Protein AF-0000000083597756 (afdb_homodimer)

InterPro domains:
  IPR008772 Bacterial phosphonate metabolism, PhnH [PF05845] (4-183)
  IPR008772 Bacterial phosphonate metabolism, PhnH [PIRSF020680] (3-185)
  IPR008772 Bacterial phosphonate metabolism, PhnH [TIGR03292] (4-182)
  IPR038058 PhnH-like superfamily [G3DSA:3.40.50.11310] (2-185)
  IPR038058 PhnH-like superfamily [SSF159709] (4-184)

Solvent-accessible surface area (backbone atoms only — not comparable to full-atom values): 19380 Å² total; per-residue (Å²): 128,66,64,62,57,42,25,53,50,50,52,49,50,52,48,20,56,53,28,49,69,42,77,42,80,50,64,72,35,96,57,83,57,73,89,44,52,39,37,56,49,34,50,44,58,42,66,43,26,70,86,43,33,27,24,52,52,90,40,68,73,48,45,57,55,48,28,74,73,28,51,28,38,81,40,55,56,53,70,12,43,31,38,37,34,44,64,83,52,51,75,76,61,55,59,59,57,70,51,40,28,24,37,41,92,91,43,38,79,62,24,20,36,33,43,37,38,30,73,33,67,81,42,66,50,42,33,37,37,35,35,74,60,41,83,67,67,45,77,48,30,28,47,67,58,68,68,56,53,53,44,50,50,66,50,30,66,52,76,74,23,13,43,30,36,37,36,35,24,74,87,30,39,32,33,17,45,40,41,73,47,44,77,42,79,56,132,130,66,64,62,58,42,26,52,50,49,53,50,50,54,48,18,54,51,27,49,70,42,77,42,82,52,62,72,35,96,57,83,57,71,87,46,52,38,37,57,48,33,52,43,56,39,64,43,24,69,88,44,34,28,23,52,53,88,38,69,74,46,43,58,54,47,29,74,74,29,51,28,39,82,41,55,54,54,71,12,43,30,37,38,34,46,62,84,50,52,74,76,61,56,58,60,57,71,53,40,27,25,38,41,93,91,45,36,80,62,24,20,36,34,42,37,38,31,74,34,66,80,41,67,50,42,33,36,37,35,36,74,59,40,85,66,68,44,78,46,32,28,47,66,56,69,68,56,52,54,44,50,49,67,49,29,67,52,76,73,22,13,42,30,37,38,36,35,24,75,84,30,38,33,32,16,44,40,41,73,47,45,77,41,79,54,133

Radius of gyration: 20.07 Å; Cα contacts (8 Å, |Δi|>4): 879; chains: 2; bounding box: 36×58×53 Å

Nearest PDB structures (foldseek):
  7z19-assembly1_F  TM=8.951E-01  e=3.878E-18  Escherichia coli
  7z15-assembly1_B  TM=8.701E-01  e=1.593E-18  Escherichia coli
  7z19-assembly1_B  TM=8.573E-01  e=2.054E-18  Escherichia coli
  2fsu-assembly1_A  TM=8.544E-01  e=7.449E-15  Escherichia coli
  6dxv-assembly1_A-2  TM=3.600E-01  e=6.924E-02  Citrobacter freundii

Secondary structure (DSSP, 8-state):
--HHHHHHHHHHHHHHHHSTT--EE-PPPSS--TTS-HHHHHHHHHH--TTSEEEESS-HHHHHHHHHHH--EE--TTT-SEEEE-TT--HHHHGGGGGS-B--SS-TT-B-EEEEEES-SSSSEEEEEESTT-SS-EEEEE---HHHHHHHHHHTSSTT-S-EEEEEETTSEEEEE-TT-EEEE--/--HHHHHHHHHHHHHHHHSTT--EE-PPPSS--TTS-HHHHHHHHHH--TTSEEEESS-HHHHHHHHHHH--EE--TTT-SEEEE-TT--HHHHGGGGGS-B--SS-TT-B-EEEEEES-SSSSEEEEEESTT-SS-EEEEE---HHHHHHHHHHTSSTT-S-EEEEEETTSEEEEE-TT-EEEE--

pLDDT: mean 93.42, std 5.39, range [62.12, 98.62]

Structure (mmCIF, N/CA/C/O backbone):
data_AF-0000000083597756-model_v1
#
loop_
_entity.id
_entity.type
_entity.pdbx_description
1 polymer 'Phosphonate C-P lyase system protein PhnH'
#
loop_
_atom_site.group_PDB
_atom_site.id
_atom_site.type_symbol
_atom_site.label_atom_id
_atom_site.label_alt_id
_atom_site.label_comp_id
_atom_site.label_asym_id
_atom_site.label_entity_id
_atom_site.label_seq_id
_atom_site.pdbx_PDB_ins_code
_atom_site.Cartn_x
_atom_site.Cartn_y
_atom_site.Cartn_z
_atom_site.occupancy
_atom_site.B_iso_or_equiv
_atom_site.auth_seq_id
_atom_site.auth_comp_id
_atom_site.auth_asym_id
_atom_site.auth_atom_id
_atom_site.pdbx_PDB_model_num
ATOM 1 N N . MET A 1 1 ? 6.613 -12.531 15.922 1 62.75 1 MET A N 1
ATOM 2 C CA . MET A 1 1 ? 7.512 -12.172 14.82 1 62.75 1 MET A CA 1
ATOM 3 C C . MET A 1 1 ? 8.18 -10.828 15.078 1 62.75 1 MET A C 1
ATOM 5 O O . MET A 1 1 ? 7.66 -10 15.828 1 62.75 1 MET A O 1
ATOM 9 N N . ASP A 1 2 ? 9.477 -10.688 14.508 1 81.69 2 ASP A N 1
ATOM 10 C CA . ASP A 1 2 ? 10.242 -9.445 14.578 1 81.69 2 ASP A CA 1
ATOM 11 C C . ASP A 1 2 ? 9.461 -8.289 13.953 1 81.69 2 ASP A C 1
ATOM 13 O O . ASP A 1 2 ? 9.172 -8.305 12.758 1 81.69 2 ASP A O 1
ATOM 17 N N . GLU A 1 3 ? 8.922 -7.395 14.711 1 83.81 3 GLU A N 1
ATOM 18 C CA . GLU A 1 3 ? 8.109 -6.246 14.32 1 83.81 3 GLU A CA 1
ATOM 19 C C . GLU A 1 3 ? 8.789 -5.43 13.227 1 83.81 3 GLU A C 1
ATOM 21 O O . GLU A 1 3 ? 8.133 -4.961 12.297 1 83.81 3 GLU A O 1
ATOM 26 N N . HIS A 1 4 ? 10.086 -5.375 13.273 1 89 4 HIS A N 1
ATOM 27 C CA . HIS A 1 4 ? 10.844 -4.59 12.312 1 89 4 HIS A CA 1
ATOM 28 C C . HIS A 1 4 ? 10.828 -5.242 10.93 1 89 4 HIS A C 1
ATOM 30 O O . HIS A 1 4 ? 10.734 -4.551 9.914 1 89 4 HIS A O 1
ATOM 36 N N . ARG A 1 5 ? 10.852 -6.504 10.992 1 91.75 5 ARG A N 1
ATOM 37 C CA . ARG A 1 5 ? 10.805 -7.23 9.727 1 91.75 5 ARG A CA 1
ATOM 38 C C . ARG A 1 5 ? 9.453 -7.066 9.047 1 91.75 5 ARG A C 1
ATOM 40 O O . ARG A 1 5 ? 9.383 -6.855 7.832 1 91.75 5 ARG A O 1
ATOM 47 N N . THR A 1 6 ? 8.453 -7.09 9.883 1 91.62 6 THR A N 1
ATOM 48 C CA . THR A 1 6 ? 7.102 -6.93 9.352 1 91.62 6 THR A CA 1
ATOM 49 C C . THR A 1 6 ? 6.914 -5.527 8.773 1 91.62 6 THR A C 1
ATOM 51 O O . THR A 1 6 ? 6.359 -5.371 7.684 1 91.62 6 THR A O 1
ATOM 54 N N . GLN A 1 7 ? 7.434 -4.559 9.422 1 94.12 7 GLN A N 1
ATOM 55 C CA . GLN A 1 7 ? 7.301 -3.178 8.969 1 94.12 7 GLN A CA 1
ATOM 56 C C . GLN A 1 7 ? 8.039 -2.955 7.652 1 94.12 7 GLN A C 1
ATOM 58 O O . GLN A 1 7 ? 7.508 -2.326 6.738 1 94.12 7 GLN A O 1
ATOM 63 N N . ARG A 1 8 ? 9.203 -3.457 7.555 1 95.62 8 ARG A N 1
ATOM 64 C CA . ARG A 1 8 ? 9.977 -3.33 6.324 1 95.62 8 ARG A CA 1
ATOM 65 C C . ARG A 1 8 ? 9.281 -4.027 5.164 1 95.62 8 ARG A C 1
ATOM 67 O O . ARG A 1 8 ? 9.227 -3.494 4.051 1 95.62 8 ARG A O 1
ATOM 74 N N . THR A 1 9 ? 8.781 -5.152 5.48 1 96.5 9 THR A N 1
ATOM 75 C CA . THR A 1 9 ? 8.086 -5.914 4.449 1 96.5 9 THR A CA 1
ATOM 76 C C . THR A 1 9 ? 6.852 -5.16 3.957 1 96.5 9 THR A C 1
ATOM 78 O O . THR A 1 9 ? 6.605 -5.082 2.752 1 96.5 9 THR A O 1
ATOM 81 N N . PHE A 1 10 ? 6.148 -4.594 4.91 1 96.38 10 PHE A N 1
ATOM 82 C CA . PHE A 1 10 ? 4.969 -3.818 4.547 1 96.38 10 PHE A CA 1
ATOM 83 C C . PHE A 1 10 ? 5.34 -2.662 3.625 1 96.38 10 PHE A C 1
ATOM 85 O O . PHE A 1 10 ? 4.672 -2.422 2.619 1 96.38 10 PHE A O 1
ATOM 92 N N . ARG A 1 11 ? 6.344 -1.979 3.953 1 96.62 11 ARG A N 1
ATOM 93 C CA . ARG A 1 11 ? 6.754 -0.834 3.145 1 96.62 11 ARG A CA 1
ATOM 94 C C . ARG A 1 11 ? 7.195 -1.276 1.755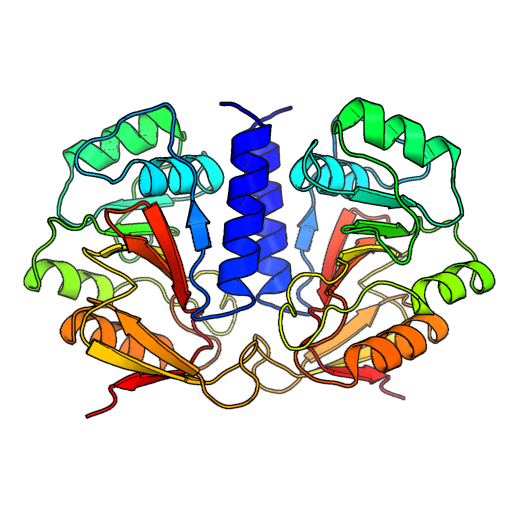 1 96.62 11 ARG A C 1
ATOM 96 O O . ARG A 1 11 ? 6.922 -0.596 0.764 1 96.62 11 ARG A O 1
ATOM 103 N N . LYS A 1 12 ? 7.852 -2.371 1.67 1 97.19 12 LYS A N 1
ATOM 104 C CA . LYS A 1 12 ? 8.273 -2.898 0.376 1 97.19 12 LYS A CA 1
ATOM 105 C C . LYS A 1 12 ? 7.07 -3.268 -0.488 1 97.19 12 LYS A C 1
ATOM 107 O O . LYS A 1 12 ? 7.078 -3.039 -1.699 1 97.19 12 LYS A O 1
ATOM 112 N N . ILE A 1 13 ? 6.078 -3.867 0.156 1 97.75 13 ILE A N 1
ATOM 113 C CA . ILE A 1 13 ? 4.867 -4.234 -0.57 1 97.75 13 ILE A CA 1
ATOM 114 C C . ILE A 1 13 ? 4.168 -2.975 -1.076 1 97.75 13 ILE A C 1
ATOM 116 O O . ILE A 1 13 ? 3.748 -2.912 -2.234 1 97.75 13 ILE A O 1
ATOM 120 N N . LEU A 1 14 ? 4.055 -2.02 -0.199 1 96.62 14 LEU A N 1
ATOM 121 C CA . LEU A 1 14 ? 3.455 -0.75 -0.596 1 96.62 14 LEU A CA 1
ATOM 122 C C . LEU A 1 14 ? 4.215 -0.133 -1.765 1 96.62 14 LEU A C 1
ATOM 124 O O . LEU A 1 14 ? 3.607 0.353 -2.721 1 96.62 14 LEU A O 1
ATOM 128 N N . GLU A 1 15 ? 5.543 -0.137 -1.715 1 95.19 15 GLU A N 1
ATOM 129 C CA . GLU A 1 15 ? 6.391 0.385 -2.783 1 95.19 15 GLU A CA 1
ATOM 130 C C . GLU A 1 15 ? 6.168 -0.381 -4.086 1 95.19 15 GLU A C 1
ATOM 132 O O . GLU A 1 15 ? 6.02 0.224 -5.148 1 95.19 15 GLU A O 1
ATOM 137 N N . ALA A 1 16 ? 6.152 -1.646 -3.996 1 96.31 16 ALA A N 1
ATOM 138 C CA . ALA A 1 16 ? 5.934 -2.48 -5.176 1 96.31 16 ALA A CA 1
ATOM 139 C C . ALA A 1 16 ? 4.594 -2.162 -5.832 1 96.31 16 ALA A C 1
ATOM 141 O O . ALA A 1 16 ? 4.496 -2.09 -7.059 1 96.31 16 ALA A O 1
ATOM 142 N N . MET A 1 17 ? 3.6 -1.98 -5.023 1 95 17 MET A N 1
ATOM 143 C CA . MET A 1 17 ? 2.252 -1.725 -5.523 1 95 17 MET A CA 1
ATOM 144 C C . MET A 1 17 ? 2.152 -0.331 -6.133 1 95 17 MET A C 1
ATOM 146 O O . MET A 1 17 ? 1.375 -0.11 -7.062 1 95 17 MET A O 1
ATOM 150 N N . THR A 1 18 ? 2.961 0.587 -5.629 1 92.38 18 THR A N 1
ATOM 151 C CA . THR A 1 18 ? 2.947 1.975 -6.078 1 92.38 18 THR A CA 1
ATOM 152 C C . THR A 1 18 ? 3.738 2.129 -7.375 1 92.38 18 THR A C 1
ATOM 154 O O . THR A 1 18 ? 3.402 2.963 -8.219 1 92.38 18 THR A O 1
ATOM 157 N N . PHE A 1 19 ? 4.73 1.317 -7.543 1 93.06 19 PHE A N 1
ATOM 158 C CA . PHE A 1 19 ? 5.598 1.371 -8.711 1 93.06 19 PHE A CA 1
ATOM 159 C C . PHE A 1 19 ? 5.648 0.018 -9.414 1 93.06 19 PHE A C 1
ATOM 161 O O . PHE A 1 19 ? 6.664 -0.682 -9.344 1 93.06 19 PHE A O 1
ATOM 168 N N . PRO A 1 20 ? 4.566 -0.242 -10.211 1 94.31 20 PRO A N 1
ATOM 169 C CA . PRO A 1 20 ? 4.477 -1.548 -10.875 1 94.31 20 PRO A CA 1
ATOM 170 C C . PRO A 1 20 ? 5.684 -1.847 -11.758 1 94.31 20 PRO A C 1
ATOM 172 O O . PRO A 1 20 ? 6.117 -0.985 -12.523 1 94.31 20 PRO A O 1
ATOM 175 N N . GLY A 1 21 ? 6.203 -3.027 -11.609 1 94.06 21 GLY A N 1
ATOM 176 C CA . GLY A 1 21 ? 7.34 -3.447 -12.414 1 94.06 21 GLY A CA 1
ATOM 177 C C . GLY A 1 21 ? 8.672 -3.254 -11.703 1 94.06 21 GLY A C 1
ATOM 178 O O . GLY A 1 21 ? 9.688 -3.809 -12.125 1 94.06 21 GLY A O 1
ATOM 179 N N . LYS A 1 22 ? 8.664 -2.424 -10.727 1 93.69 22 LYS A N 1
ATOM 180 C CA . LYS A 1 22 ? 9.891 -2.266 -9.953 1 93.69 22 LYS A CA 1
ATOM 181 C C . LYS A 1 22 ? 10.227 -3.543 -9.188 1 93.69 22 LYS A C 1
ATOM 183 O O . LYS A 1 22 ? 9.375 -4.105 -8.508 1 93.69 22 LYS A O 1
ATOM 188 N N . ILE A 1 23 ? 11.445 -3.969 -9.32 1 95.94 23 ILE A N 1
ATOM 189 C CA . ILE A 1 23 ? 11.906 -5.176 -8.641 1 95.94 23 ILE A CA 1
ATOM 190 C C . ILE A 1 23 ? 12.531 -4.801 -7.293 1 95.94 23 ILE A C 1
ATOM 192 O O . ILE A 1 23 ? 13.398 -3.932 -7.227 1 95.94 23 ILE A O 1
ATOM 196 N N . LEU A 1 24 ? 12.07 -5.469 -6.238 1 96.56 24 LEU A N 1
ATOM 197 C CA . LEU A 1 24 ? 12.578 -5.199 -4.898 1 96.56 24 LEU A CA 1
ATOM 198 C C . LEU A 1 24 ? 13.039 -6.484 -4.223 1 96.56 24 LEU A C 1
ATOM 200 O O . LEU A 1 24 ? 12.531 -7.57 -4.52 1 96.56 24 LEU A O 1
ATOM 204 N N . GLN A 1 25 ? 13.93 -6.348 -3.354 1 97.56 25 GLN A N 1
ATOM 205 C CA . GLN A 1 25 ? 14.391 -7.488 -2.574 1 97.56 25 GLN A CA 1
ATOM 206 C C . GLN A 1 25 ? 13.57 -7.652 -1.298 1 97.56 25 GLN A C 1
ATOM 208 O O . GLN A 1 25 ? 13.367 -6.688 -0.556 1 97.56 25 GLN A O 1
ATOM 213 N N . LEU A 1 26 ? 13.102 -8.836 -1.051 1 97.62 26 LEU A N 1
ATOM 214 C CA . LEU A 1 26 ? 12.312 -9.148 0.141 1 97.62 26 LEU A CA 1
ATOM 215 C C . LEU A 1 26 ? 13.156 -9.914 1.156 1 97.62 26 LEU A C 1
ATOM 217 O O . LEU A 1 26 ? 14.016 -10.711 0.78 1 97.62 26 LEU A O 1
ATOM 221 N N . GLU A 1 27 ? 12.906 -9.703 2.344 1 96.62 27 GLU A N 1
ATOM 222 C CA . GLU A 1 27 ? 13.625 -10.406 3.404 1 96.62 27 GLU A CA 1
ATOM 223 C C . GLU A 1 27 ? 13.094 -11.82 3.582 1 96.62 27 GLU A C 1
ATOM 225 O O . GLU A 1 27 ? 11.961 -12.125 3.195 1 96.62 27 GLU A O 1
ATOM 230 N N . GLN A 1 28 ? 13.883 -12.617 4.191 1 96.5 28 GLN A N 1
ATOM 231 C CA . GLN A 1 28 ? 13.5 -14 4.461 1 96.5 28 GLN A CA 1
ATOM 232 C C . GLN A 1 28 ? 12.68 -14.102 5.746 1 96.5 28 GLN A C 1
ATOM 234 O O . GLN A 1 28 ? 12.875 -13.32 6.676 1 96.5 28 GLN A O 1
ATOM 239 N N . SER A 1 29 ? 11.797 -15.023 5.738 1 95.38 29 SER A N 1
ATOM 240 C CA . SER A 1 29 ? 11.094 -15.367 6.969 1 95.38 29 SER A CA 1
ATOM 241 C C . SER A 1 29 ? 11.969 -16.219 7.887 1 95.38 29 SER A C 1
ATOM 243 O O . SER A 1 29 ? 12.805 -16.984 7.414 1 95.38 29 SER A O 1
ATOM 245 N N . PRO A 1 30 ? 11.773 -16.016 9.195 1 91.69 30 PRO A N 1
ATOM 246 C CA . PRO A 1 30 ? 12.438 -16.953 10.109 1 91.69 30 PRO A CA 1
ATOM 247 C C . PRO A 1 30 ? 11.828 -18.344 10.078 1 91.69 30 PRO A C 1
ATOM 249 O O . PRO A 1 30 ? 12.43 -19.297 10.578 1 91.69 30 PRO A O 1
ATOM 252 N N . ASN A 1 31 ? 10.633 -18.5 9.547 1 91 31 ASN A N 1
ATOM 253 C CA . ASN A 1 31 ? 9.922 -19.766 9.484 1 91 31 ASN A CA 1
ATOM 254 C C . ASN A 1 31 ? 10 -20.391 8.094 1 91 31 ASN A C 1
ATOM 256 O O . ASN A 1 31 ? 10.078 -19.672 7.094 1 91 31 ASN A O 1
ATOM 260 N N . GLU A 1 32 ? 10.047 -21.641 8.094 1 90.38 32 GLU A N 1
ATOM 261 C CA . GLU A 1 32 ? 10.047 -22.375 6.828 1 90.38 32 GLU A CA 1
ATOM 262 C C . GLU A 1 32 ? 8.727 -23.109 6.613 1 90.38 32 GLU A C 1
ATOM 264 O O . GLU A 1 32 ? 8.258 -23.828 7.492 1 90.38 32 GLU A O 1
ATOM 269 N N . LEU A 1 33 ? 8.148 -22.844 5.449 1 92.06 33 LEU A N 1
ATOM 270 C CA . LEU A 1 33 ? 6.934 -23.531 5.023 1 92.06 33 LEU A CA 1
ATOM 271 C C . LEU A 1 33 ? 7.09 -24.094 3.615 1 92.06 33 LEU A C 1
ATOM 273 O O . LEU A 1 33 ? 6.445 -23.609 2.678 1 92.06 33 LEU A O 1
ATOM 277 N N . SER A 1 34 ? 7.863 -25.141 3.553 1 90.31 34 SER A N 1
ATOM 278 C CA . SER A 1 34 ? 8.055 -25.766 2.246 1 90.31 34 SER A CA 1
ATOM 279 C C . SER A 1 34 ? 6.723 -26.188 1.63 1 90.31 34 SER A C 1
ATOM 281 O O . SER A 1 34 ? 5.828 -26.656 2.332 1 90.31 34 SER A O 1
ATOM 283 N N . PRO A 1 35 ? 6.551 -26 0.287 1 94 35 PRO A N 1
ATOM 284 C CA . PRO A 1 35 ? 7.535 -25.625 -0.731 1 94 35 PRO A CA 1
ATOM 285 C C . PRO A 1 35 ? 7.559 -24.125 -1.003 1 94 35 PRO A C 1
ATOM 287 O O . PRO A 1 35 ? 8.148 -23.688 -1.994 1 94 35 PRO A O 1
ATOM 290 N N . LEU A 1 36 ? 6.961 -23.328 -0.159 1 96.44 36 LEU A N 1
ATOM 291 C CA . LEU A 1 36 ? 6.914 -21.891 -0.408 1 96.44 36 LEU A CA 1
ATOM 292 C C . LEU A 1 36 ? 8.289 -21.266 -0.215 1 96.44 36 LEU A C 1
ATOM 294 O O . LEU A 1 36 ? 9.055 -21.688 0.658 1 96.44 36 LEU A O 1
ATOM 298 N N . TYR A 1 37 ? 8.562 -20.312 -1.078 1 97.31 37 TYR A N 1
ATOM 299 C CA . TYR A 1 37 ? 9.742 -19.484 -0.822 1 97.31 37 TYR A CA 1
ATOM 300 C C . TYR A 1 37 ? 9.641 -18.797 0.529 1 97.31 37 TYR A C 1
ATOM 302 O O . TYR A 1 37 ? 8.539 -18.438 0.972 1 97.31 37 TYR A O 1
ATOM 310 N N . SER A 1 38 ? 10.797 -18.594 1.138 1 97.06 38 SER A N 1
ATOM 311 C CA . SER A 1 38 ? 10.859 -17.922 2.432 1 97.06 38 SER A CA 1
ATOM 312 C C . SER A 1 38 ? 10.211 -16.547 2.371 1 97.06 38 SER A C 1
ATOM 314 O O . SER A 1 38 ? 9.547 -16.109 3.318 1 97.06 38 SER A O 1
ATOM 316 N N . GLN A 1 39 ? 10.422 -15.828 1.296 1 97.88 39 GLN A N 1
ATOM 317 C CA . GLN A 1 39 ? 9.867 -14.492 1.107 1 97.88 39 GLN A CA 1
ATOM 318 C C . GLN A 1 39 ? 8.352 -14.539 1.016 1 97.88 39 GLN A C 1
ATOM 320 O O . GLN A 1 39 ? 7.664 -13.648 1.519 1 97.88 39 GLN A O 1
ATOM 325 N N . THR A 1 40 ? 7.816 -15.594 0.385 1 97.81 40 THR A N 1
ATOM 326 C CA . THR A 1 40 ? 6.367 -15.766 0.319 1 97.81 40 THR A CA 1
ATOM 327 C C . THR A 1 40 ? 5.785 -15.977 1.714 1 97.81 40 THR A C 1
ATOM 329 O O . THR A 1 40 ? 4.758 -15.383 2.057 1 97.81 40 THR A O 1
ATOM 332 N N . VAL A 1 41 ? 6.461 -16.734 2.492 1 96.75 41 VAL A N 1
ATOM 333 C CA . VAL A 1 41 ? 6.043 -17 3.867 1 96.75 41 VAL A CA 1
ATOM 334 C C . VAL A 1 41 ? 6.004 -15.68 4.645 1 96.75 41 VAL A C 1
ATOM 336 O O . VAL A 1 41 ? 5.035 -15.398 5.355 1 96.75 41 VAL A O 1
ATOM 339 N N . LEU A 1 42 ? 7.039 -14.906 4.477 1 96.81 42 LEU A N 1
ATOM 340 C CA . LEU A 1 42 ? 7.117 -13.625 5.176 1 96.81 42 LEU A CA 1
ATOM 341 C C . LEU A 1 42 ? 5.973 -12.711 4.754 1 96.81 42 LEU A C 1
ATOM 343 O O . LEU A 1 42 ? 5.371 -12.039 5.594 1 96.81 42 LEU A O 1
ATOM 347 N N . VAL A 1 43 ? 5.668 -12.703 3.469 1 97.75 43 VAL A N 1
ATOM 348 C CA . VAL A 1 43 ? 4.57 -11.891 2.963 1 97.75 43 VAL A CA 1
ATOM 349 C C . VAL A 1 43 ? 3.254 -12.352 3.582 1 97.75 43 VAL A C 1
ATOM 351 O O . VAL A 1 43 ? 2.432 -11.531 4 1 97.75 43 VAL A O 1
ATOM 354 N N . CYS A 1 44 ? 3.059 -13.633 3.693 1 97.06 44 CYS A N 1
ATOM 355 C CA . CYS A 1 44 ? 1.876 -14.18 4.348 1 97.06 44 CYS A CA 1
ATOM 356 C C . CYS A 1 44 ? 1.797 -13.727 5.801 1 97.06 44 CYS A C 1
ATOM 358 O O . CYS A 1 44 ? 0.763 -13.227 6.242 1 97.06 44 CYS A O 1
ATOM 360 N N . GLN A 1 45 ? 2.869 -13.836 6.449 1 94.81 45 GLN A N 1
ATOM 361 C CA . GLN A 1 45 ? 2.91 -13.461 7.859 1 94.81 45 GLN A CA 1
ATOM 362 C C . GLN A 1 45 ? 2.641 -11.969 8.047 1 94.81 45 GLN A C 1
ATOM 364 O O . GLN A 1 45 ? 2.17 -11.547 9.102 1 94.81 45 GLN A O 1
ATOM 369 N N . THR A 1 46 ? 2.953 -11.258 7.027 1 95.94 46 THR A N 1
ATOM 370 C CA . THR A 1 46 ? 2.826 -9.805 7.094 1 95.94 46 THR A CA 1
ATOM 371 C C . THR A 1 46 ? 1.386 -9.375 6.82 1 95.94 46 THR A C 1
ATOM 373 O O . THR A 1 46 ? 0.87 -8.469 7.477 1 95.94 46 THR A O 1
ATOM 376 N N . LEU A 1 47 ? 0.68 -10.07 5.973 1 97.12 47 LEU A N 1
ATOM 377 C CA . LEU A 1 47 ? -0.591 -9.547 5.484 1 97.12 47 LEU A CA 1
ATOM 378 C C . LEU A 1 47 ? -1.759 -10.375 6.012 1 97.12 47 LEU A C 1
ATOM 380 O O . LEU A 1 47 ? -2.9 -9.914 6.016 1 97.12 47 LEU A O 1
ATOM 384 N N . LEU A 1 48 ? -1.52 -11.594 6.387 1 96.88 48 LEU A N 1
ATOM 385 C CA . LEU A 1 48 ? -2.615 -12.461 6.801 1 96.88 48 LEU A CA 1
ATOM 386 C C . LEU A 1 48 ? -2.771 -12.445 8.32 1 96.88 48 LEU A C 1
ATOM 388 O O . LEU A 1 48 ? -1.779 -12.438 9.047 1 96.88 48 LEU A O 1
ATOM 392 N N . ASP A 1 49 ? -3.957 -12.484 8.734 1 95.56 49 ASP A N 1
ATOM 393 C CA . ASP A 1 49 ? -4.332 -12.648 10.133 1 95.56 49 ASP A CA 1
ATOM 394 C C . ASP A 1 49 ? -5.703 -13.297 10.266 1 95.56 49 ASP A C 1
ATOM 396 O O . ASP A 1 49 ? -6.23 -13.852 9.297 1 95.56 49 ASP A O 1
ATOM 400 N N . GLY A 1 50 ? -6.277 -13.266 11.375 1 96.12 50 GLY A N 1
ATOM 401 C CA . GLY A 1 50 ? -7.527 -13.969 11.617 1 96.12 50 GLY A CA 1
ATOM 402 C C . GLY A 1 50 ? -8.719 -13.328 10.945 1 96.12 50 GLY A C 1
ATOM 403 O O . GLY A 1 50 ? -9.812 -13.898 10.914 1 96.12 50 GLY A O 1
ATOM 404 N N . GLU A 1 51 ? -8.57 -12.188 10.273 1 95.81 51 GLU A N 1
ATOM 405 C CA . GLU A 1 51 ? -9.688 -11.438 9.703 1 95.81 51 GLU A CA 1
ATOM 406 C C . GLU A 1 51 ? -9.773 -11.633 8.195 1 95.81 51 GLU A C 1
ATOM 408 O O . GLU A 1 51 ? -10.648 -11.07 7.535 1 95.81 51 GLU A O 1
ATOM 413 N N . VAL A 1 52 ? -8.875 -12.375 7.652 1 97.5 52 VAL A N 1
ATOM 414 C CA . VAL A 1 52 ? -8.883 -12.57 6.203 1 97.5 52 VAL A CA 1
ATOM 415 C C . VAL A 1 52 ? -8.844 -14.062 5.879 1 97.5 52 VAL A C 1
ATOM 417 O O . VAL A 1 52 ? -8.562 -14.883 6.75 1 97.5 52 VAL A O 1
ATOM 420 N N . THR A 1 53 ? -9.172 -14.375 4.641 1 97.94 53 THR A N 1
ATOM 421 C CA . THR A 1 53 ? -9.18 -15.75 4.145 1 97.94 53 THR A CA 1
ATOM 422 C C . THR A 1 53 ? -8.102 -15.945 3.084 1 97.94 53 THR A C 1
ATOM 424 O O . THR A 1 53 ? -7.629 -14.977 2.486 1 97.94 53 THR A O 1
ATOM 427 N N . TYR A 1 54 ? -7.668 -17.219 2.951 1 97.88 54 TYR A N 1
ATOM 428 C CA . TYR A 1 54 ? -6.672 -17.531 1.932 1 97.88 54 TYR A CA 1
ATOM 429 C C . TYR A 1 54 ? -6.973 -18.875 1.269 1 97.88 54 TYR A C 1
ATOM 431 O O . TYR A 1 54 ? -7.703 -19.688 1.823 1 97.88 54 TYR A O 1
ATOM 439 N N . ALA A 1 55 ? -6.457 -19.016 0.096 1 97.38 55 ALA A N 1
ATOM 440 C CA . ALA A 1 55 ? -6.418 -20.297 -0.609 1 97.38 55 ALA A CA 1
ATOM 441 C C . ALA A 1 55 ? -5.016 -20.594 -1.126 1 97.38 55 ALA A C 1
ATOM 443 O O . ALA A 1 55 ? -4.258 -19.672 -1.448 1 97.38 55 ALA A O 1
ATOM 444 N N . VAL A 1 56 ? -4.637 -21.844 -1.154 1 96.44 56 VAL A N 1
ATOM 445 C CA . VAL A 1 56 ? -3.389 -22.281 -1.768 1 96.44 56 VAL A CA 1
ATOM 446 C C . VAL A 1 56 ? -3.693 -23.188 -2.965 1 96.44 56 VAL A C 1
ATOM 448 O O . VAL A 1 56 ? -4.461 -24.141 -2.852 1 96.44 56 VAL A O 1
ATOM 451 N N . ILE A 1 57 ? -3.148 -22.828 -4.035 1 94.44 57 ILE A N 1
ATOM 452 C CA . ILE A 1 57 ? -3.363 -23.641 -5.23 1 94.44 57 ILE A CA 1
ATOM 453 C C . ILE A 1 57 ? -2.42 -24.844 -5.219 1 94.44 57 ILE A C 1
ATOM 455 O O . ILE A 1 57 ? -1.222 -24.688 -4.965 1 94.44 57 ILE A O 1
ATOM 459 N N . GLY A 1 58 ? -2.873 -26.031 -5.516 1 86.88 58 GLY A N 1
ATOM 460 C CA . GLY A 1 58 ? -2.1 -27.234 -5.762 1 86.88 58 GLY A CA 1
ATOM 461 C C . GLY A 1 58 ? -1.543 -27.859 -4.496 1 86.88 58 GLY A C 1
ATOM 462 O O . GLY A 1 58 ? -1.135 -29.031 -4.496 1 86.88 58 GLY A O 1
ATOM 463 N N . GLU A 1 59 ? -1.306 -27.125 -3.379 1 76.19 59 GLU A N 1
ATOM 464 C CA . GLU A 1 59 ? -0.613 -27.641 -2.205 1 76.19 59 GLU A CA 1
ATOM 465 C C . GLU A 1 59 ? -1.487 -27.547 -0.958 1 76.19 59 GLU A C 1
ATOM 467 O O . GLU A 1 59 ? -1.336 -26.625 -0.158 1 76.19 59 GLU A O 1
ATOM 472 N N . LYS A 1 60 ? -2.186 -28.578 -0.625 1 75.31 60 LYS A N 1
ATOM 473 C CA . LYS A 1 60 ? -3.111 -28.547 0.504 1 75.31 60 LYS A CA 1
ATOM 474 C C . LYS A 1 60 ? -2.361 -28.547 1.832 1 75.31 60 LYS A C 1
ATOM 476 O O . LYS A 1 60 ? -2.756 -27.844 2.773 1 75.31 60 LYS A O 1
ATOM 481 N N . LYS A 1 61 ? -1.202 -29.25 1.922 1 82.06 61 LYS A N 1
ATOM 482 C CA . LYS A 1 61 ? -0.454 -29.359 3.17 1 82.06 61 LYS A CA 1
ATOM 483 C C . LYS A 1 61 ? 0.086 -28.016 3.611 1 82.06 61 LYS A C 1
ATOM 485 O O . LYS A 1 61 ? 0.092 -27.703 4.805 1 82.06 61 LYS A O 1
ATOM 490 N N . VAL A 1 62 ? 0.397 -27.125 2.682 1 86.81 62 VAL A N 1
ATOM 491 C CA . VAL A 1 62 ? 0.956 -25.812 2.982 1 86.81 62 VAL A CA 1
ATOM 492 C C . VAL A 1 62 ? -0.119 -24.938 3.607 1 86.81 62 VAL A C 1
ATOM 494 O O . VAL A 1 62 ? 0.182 -24.078 4.449 1 86.81 62 VAL A O 1
ATOM 497 N N . GLY A 1 63 ? -1.307 -25.203 3.236 1 85 63 GLY A N 1
ATOM 498 C CA . GLY A 1 63 ? -2.422 -24.422 3.746 1 85 63 GLY A CA 1
ATOM 499 C C . GLY A 1 63 ? -2.576 -24.516 5.254 1 85 63 GLY A C 1
ATOM 500 O O . GLY A 1 63 ? -2.781 -23.5 5.926 1 85 63 GLY A O 1
ATOM 501 N N . GLN A 1 64 ? -2.439 -25.703 5.773 1 87.75 64 GLN A N 1
ATOM 502 C CA . GLN A 1 64 ? -2.574 -25.891 7.215 1 87.75 64 GLN A CA 1
ATOM 503 C C . GLN A 1 64 ? -1.481 -25.156 7.977 1 87.75 64 GLN A C 1
ATOM 505 O O . GLN A 1 64 ? -1.734 -24.594 9.047 1 87.75 64 GLN A O 1
ATOM 510 N N . SER A 1 65 ? -0.322 -25.156 7.438 1 91.69 65 SER A N 1
ATOM 511 C CA . SER A 1 65 ? 0.805 -24.484 8.07 1 91.69 65 SER A CA 1
ATOM 512 C C . SER A 1 65 ? 0.608 -22.969 8.078 1 91.69 65 SER A C 1
ATOM 514 O O . SER A 1 65 ? 0.938 -22.297 9.055 1 91.69 65 SER A O 1
ATOM 516 N N . ILE A 1 66 ? 0.025 -22.469 7.035 1 93.69 66 ILE A N 1
ATOM 517 C CA . ILE A 1 66 ? -0.245 -21.031 6.949 1 93.69 66 ILE A CA 1
ATOM 518 C C . ILE A 1 66 ? -1.218 -20.625 8.055 1 93.69 66 ILE A C 1
ATOM 520 O O . ILE A 1 66 ? -1.005 -19.625 8.734 1 93.69 66 ILE A O 1
ATOM 524 N N . GLN A 1 67 ? -2.24 -21.438 8.227 1 94.31 67 GLN A N 1
ATOM 525 C CA . GLN A 1 67 ? -3.221 -21.172 9.273 1 94.31 67 GLN A CA 1
ATOM 526 C C . GLN A 1 67 ? -2.564 -21.141 10.648 1 94.31 67 GLN A C 1
ATOM 528 O O . GLN A 1 67 ? -2.859 -20.266 11.461 1 94.31 67 GLN A O 1
ATOM 533 N N . ALA A 1 68 ? -1.71 -22.031 10.898 1 93.12 68 ALA A N 1
ATOM 534 C CA . ALA A 1 68 ? -1.039 -22.125 12.195 1 93.12 68 ALA A CA 1
ATOM 535 C C . ALA A 1 68 ? -0.18 -20.891 12.461 1 93.12 68 ALA A C 1
ATOM 537 O O . ALA A 1 68 ? -0.11 -20.406 13.602 1 93.12 68 ALA A O 1
ATOM 538 N N . TYR A 1 69 ? 0.418 -20.328 11.438 1 91.12 69 TYR A N 1
ATOM 539 C CA . TYR A 1 69 ? 1.376 -19.234 11.602 1 91.12 69 TYR A CA 1
ATOM 540 C C . TYR A 1 69 ? 0.674 -17.891 11.586 1 91.12 69 TYR A C 1
ATOM 542 O O . TYR A 1 69 ? 1.171 -16.922 12.164 1 91.12 69 TYR A O 1
ATOM 550 N N . THR A 1 70 ? -0.448 -17.781 10.945 1 93.19 70 THR A N 1
ATOM 551 C CA . THR A 1 70 ? -1.03 -16.469 10.703 1 93.19 70 THR A CA 1
ATOM 552 C C . THR A 1 70 ? -2.385 -16.344 11.398 1 93.19 70 THR A C 1
ATOM 554 O O . THR A 1 70 ? -2.893 -15.234 11.578 1 93.19 70 THR A O 1
ATOM 557 N N . GLY A 1 71 ? -3.023 -17.484 11.688 1 94.44 71 GLY A N 1
ATOM 558 C CA . GLY A 1 71 ? -4.363 -17.484 12.25 1 94.44 71 GLY A CA 1
ATOM 559 C C . GLY A 1 71 ? -5.449 -17.266 11.211 1 94.44 71 GLY A C 1
ATOM 560 O O . GLY A 1 71 ? -6.633 -17.219 11.539 1 94.44 71 GLY A O 1
ATOM 561 N N . SER A 1 72 ? -5.051 -17.109 9.992 1 96.69 72 SER A N 1
ATOM 562 C CA . SER A 1 72 ? -6.02 -16.891 8.922 1 96.69 72 SER A CA 1
ATOM 563 C C . SER A 1 72 ? -6.824 -18.156 8.633 1 96.69 72 SER A C 1
ATOM 565 O O . SER A 1 72 ? -6.551 -19.219 9.195 1 96.69 72 SER A O 1
ATOM 567 N N . HIS A 1 73 ? -7.84 -17.984 7.727 1 96.12 73 HIS A N 1
ATOM 568 C CA . HIS A 1 73 ? -8.75 -19.094 7.445 1 96.12 73 HIS A CA 1
ATOM 569 C C . HIS A 1 73 ? -8.719 -19.469 5.965 1 96.12 73 HIS A C 1
ATOM 571 O O . HIS A 1 73 ? -8.727 -18.594 5.098 1 96.12 73 HIS A O 1
ATOM 577 N N . GLU A 1 74 ? -8.695 -20.766 5.785 1 96.12 74 GLU A N 1
ATOM 578 C CA . GLU A 1 74 ? -8.727 -21.25 4.406 1 96.12 74 GLU A CA 1
ATOM 579 C C . GLU A 1 74 ? -10.109 -21.062 3.791 1 96.12 74 GLU A C 1
ATOM 581 O O . GLU A 1 74 ? -11.125 -21.266 4.461 1 96.12 74 GLU A O 1
ATOM 586 N N . ALA A 1 75 ? -10.195 -20.688 2.576 1 96.94 75 ALA A N 1
ATOM 587 C CA . ALA A 1 75 ? -11.43 -20.547 1.795 1 96.94 75 ALA A CA 1
ATOM 588 C C . ALA A 1 75 ? -11.227 -21.062 0.372 1 96.94 75 ALA A C 1
ATOM 590 O O . ALA A 1 75 ? -10.109 -21.375 -0.033 1 96.94 75 ALA A O 1
ATOM 591 N N . LYS A 1 76 ? -12.367 -21.234 -0.327 1 96.69 76 LYS A N 1
ATOM 592 C CA . LYS A 1 76 ? -12.281 -21.562 -1.748 1 96.69 76 LYS A CA 1
ATOM 593 C C . LYS A 1 76 ? -11.648 -20.422 -2.539 1 96.69 76 LYS A C 1
ATOM 595 O O . LYS A 1 76 ? -11.695 -19.266 -2.107 1 96.69 76 LYS A O 1
ATOM 600 N N . VAL A 1 77 ? -11.117 -20.75 -3.664 1 97.06 77 VAL A N 1
ATOM 601 C CA . VAL A 1 77 ? -10.43 -19.797 -4.516 1 97.06 77 VAL A CA 1
ATOM 602 C C . VAL A 1 77 ? -11.367 -18.625 -4.844 1 97.06 77 VAL A C 1
ATOM 604 O O . VAL A 1 77 ? -10.953 -17.469 -4.844 1 97.06 77 VAL A O 1
ATOM 607 N N . GLU A 1 78 ? -12.672 -18.891 -5.031 1 97.56 78 GLU A N 1
ATOM 608 C CA . GLU A 1 78 ? -13.633 -17.891 -5.469 1 97.56 78 GLU A CA 1
ATOM 609 C C . GLU A 1 78 ? -14.031 -16.953 -4.324 1 97.56 78 GLU A C 1
ATOM 611 O O . GLU A 1 78 ? -14.664 -15.922 -4.547 1 97.56 78 GLU A O 1
ATOM 616 N N . GLU A 1 79 ? -13.602 -17.266 -3.105 1 97.5 79 GLU A N 1
ATOM 617 C CA . GLU A 1 79 ? -13.992 -16.484 -1.936 1 97.5 79 GLU A CA 1
ATOM 618 C C . GLU A 1 79 ? -12.766 -15.922 -1.22 1 97.5 79 GLU A C 1
ATOM 620 O O . GLU A 1 79 ? -12.883 -15.047 -0.359 1 97.5 79 GLU A O 1
ATOM 625 N N . ALA A 1 80 ? -11.602 -16.344 -1.558 1 98.19 80 ALA A N 1
ATOM 626 C CA . ALA A 1 80 ? -10.391 -16.078 -0.79 1 98.19 80 ALA A CA 1
ATOM 627 C C . ALA A 1 80 ? -9.922 -14.641 -1.007 1 98.19 80 ALA A C 1
ATOM 629 O O . ALA A 1 80 ? -9.914 -14.141 -2.137 1 98.19 80 ALA A O 1
ATOM 630 N N . ASP A 1 81 ? -9.492 -13.969 0.074 1 98.25 81 ASP A N 1
ATOM 631 C CA . ASP A 1 81 ? -8.898 -12.633 -0.008 1 98.25 81 ASP A CA 1
ATOM 632 C C . ASP A 1 81 ? -7.496 -12.695 -0.603 1 98.25 81 ASP A C 1
ATOM 634 O O . ASP A 1 81 ? -7.09 -11.797 -1.338 1 98.25 81 ASP A O 1
ATOM 638 N N . PHE A 1 82 ? -6.773 -13.719 -0.214 1 98.56 82 PHE A N 1
ATOM 639 C CA . PHE A 1 82 ? -5.418 -13.961 -0.689 1 98.56 82 PHE A CA 1
ATOM 640 C C . PHE A 1 82 ? -5.285 -15.352 -1.288 1 98.56 82 PHE A C 1
ATOM 642 O O . PHE A 1 82 ? -5.777 -16.328 -0.715 1 98.56 82 PHE A O 1
ATOM 649 N N . ILE A 1 83 ? -4.695 -15.422 -2.436 1 98.31 83 ILE A N 1
ATOM 650 C CA . ILE A 1 83 ? -4.457 -16.719 -3.072 1 98.31 83 ILE A CA 1
ATOM 651 C C . ILE A 1 83 ? -2.959 -16.922 -3.266 1 98.31 83 ILE A C 1
ATOM 653 O O . ILE A 1 83 ? -2.283 -16.094 -3.889 1 98.31 83 ILE A O 1
ATOM 657 N N . ILE A 1 84 ? -2.441 -18 -2.754 1 97.81 84 ILE A N 1
ATOM 658 C CA . ILE A 1 84 ? -1.021 -18.328 -2.811 1 97.81 84 ILE A CA 1
ATOM 659 C C . ILE A 1 84 ? -0.779 -19.391 -3.881 1 97.81 84 ILE A C 1
ATOM 661 O O . ILE A 1 84 ? -1.422 -20.438 -3.877 1 97.81 84 ILE A O 1
ATOM 665 N N . ILE A 1 85 ? 0.09 -19.062 -4.773 1 96.88 85 ILE A N 1
ATOM 666 C CA . ILE A 1 85 ? 0.403 -19.953 -5.883 1 96.88 85 ILE A CA 1
ATOM 667 C C . ILE A 1 85 ? 1.882 -20.328 -5.84 1 96.88 85 ILE A C 1
ATOM 669 O O . ILE A 1 85 ? 2.729 -19.609 -6.371 1 96.88 85 ILE A O 1
ATOM 673 N N . PRO A 1 86 ? 2.174 -21.5 -5.281 1 96.38 86 PRO A N 1
ATOM 674 C CA . PRO A 1 86 ? 3.564 -21.953 -5.258 1 96.38 86 PRO A CA 1
ATOM 675 C C . PRO A 1 86 ? 4.133 -22.203 -6.656 1 96.38 86 PRO A C 1
ATOM 677 O O . PRO A 1 86 ? 3.375 -22.438 -7.598 1 96.38 86 PRO A O 1
ATOM 680 N N . ASN A 1 87 ? 5.402 -22.078 -6.762 1 94.62 87 ASN A N 1
ATOM 681 C CA . ASN A 1 87 ? 6.066 -22.266 -8.047 1 94.62 87 ASN A CA 1
ATOM 682 C C . ASN A 1 87 ? 5.922 -23.703 -8.547 1 94.62 87 ASN A C 1
ATOM 684 O O . ASN A 1 87 ? 6.133 -23.969 -9.727 1 94.62 87 ASN A O 1
ATOM 688 N N . THR A 1 88 ? 5.457 -24.625 -7.762 1 92 88 THR A N 1
ATOM 689 C CA . THR A 1 88 ? 5.328 -26.031 -8.109 1 92 88 THR A CA 1
ATOM 690 C C . THR A 1 88 ? 4.027 -26.297 -8.859 1 92 88 THR A C 1
ATOM 692 O O . THR A 1 88 ? 3.809 -27.391 -9.375 1 92 88 THR A O 1
ATOM 695 N N . VAL A 1 89 ? 3.154 -25.328 -8.938 1 90.5 89 VAL A N 1
ATOM 696 C CA . VAL A 1 89 ? 1.83 -25.5 -9.531 1 90.5 89 VAL A CA 1
ATOM 697 C C . VAL A 1 89 ? 1.952 -25.625 -11.047 1 90.5 89 VAL A C 1
ATOM 699 O O . VAL A 1 89 ? 2.732 -24.906 -11.672 1 90.5 89 VAL A O 1
ATOM 702 N N . CYS A 1 90 ? 1.219 -26.5 -11.633 1 87.12 90 CYS A N 1
ATOM 703 C CA . CYS A 1 90 ? 1.238 -26.688 -13.078 1 87.12 90 CYS A CA 1
ATOM 704 C C . CYS A 1 90 ? 0.213 -25.781 -13.758 1 87.12 90 CYS A C 1
ATOM 706 O O . CYS A 1 90 ? -0.632 -25.188 -13.086 1 87.12 90 CYS A O 1
ATOM 708 N N . SER A 1 91 ? 0.261 -25.703 -15.086 1 85.69 91 SER A N 1
ATOM 709 C CA . SER A 1 91 ? -0.559 -24.812 -15.883 1 85.69 91 SER A CA 1
ATOM 710 C C . SER A 1 91 ? -2.045 -25.078 -15.672 1 85.69 91 SER A C 1
ATOM 712 O O . SER A 1 91 ? -2.846 -24.141 -15.609 1 85.69 91 SER A O 1
ATOM 714 N N . ASP A 1 92 ? -2.416 -26.344 -15.539 1 89.44 92 ASP A N 1
ATOM 715 C CA . ASP A 1 92 ? -3.822 -26.719 -15.391 1 89.44 92 ASP A CA 1
ATOM 716 C C . ASP A 1 92 ? -4.387 -26.188 -14.078 1 89.44 92 ASP A C 1
ATOM 718 O O . ASP A 1 92 ? -5.562 -25.812 -14 1 89.44 92 ASP A O 1
ATOM 722 N N . GLU A 1 93 ? -3.582 -26.156 -13.156 1 91.38 93 GLU A N 1
ATOM 723 C CA . GLU A 1 93 ? -4.02 -25.688 -11.852 1 91.38 93 GLU A CA 1
ATOM 724 C C . GLU A 1 93 ? -4.168 -24.172 -11.828 1 91.38 93 GLU A C 1
ATOM 726 O O . GLU A 1 93 ? -5.004 -23.625 -11.102 1 91.38 93 GLU A O 1
ATOM 731 N N . ILE A 1 94 ? -3.352 -23.5 -12.594 1 92.06 94 ILE A N 1
ATOM 732 C CA . ILE A 1 94 ? -3.412 -22.047 -12.703 1 92.06 94 ILE A CA 1
ATOM 733 C C . ILE A 1 94 ? -4.781 -21.625 -13.227 1 92.06 94 ILE A C 1
ATOM 735 O O . ILE A 1 94 ? -5.297 -20.578 -12.859 1 92.06 94 ILE A O 1
ATOM 739 N N . ALA A 1 95 ? -5.43 -22.5 -14.031 1 92.81 95 ALA A N 1
ATOM 740 C CA . ALA A 1 95 ? -6.738 -22.219 -14.617 1 92.81 95 ALA A CA 1
ATOM 741 C C . ALA A 1 95 ? -7.789 -22 -13.531 1 92.81 95 ALA A C 1
ATOM 743 O O . ALA A 1 95 ? -8.781 -21.297 -13.758 1 92.81 95 ALA A O 1
ATOM 744 N N . HIS A 1 96 ? -7.574 -22.5 -12.375 1 93.69 96 HIS A N 1
ATOM 745 C CA . HIS A 1 96 ? -8.492 -22.344 -11.25 1 93.69 96 HIS A CA 1
ATOM 746 C C . HIS A 1 96 ? -8.586 -20.891 -10.82 1 93.69 96 HIS A C 1
ATOM 748 O O . HIS A 1 96 ? -9.539 -20.5 -10.148 1 93.69 96 HIS A O 1
ATOM 754 N N . LEU A 1 97 ? -7.66 -20.047 -11.195 1 96.75 97 LEU A N 1
ATOM 755 C CA . LEU A 1 97 ? -7.633 -18.641 -10.805 1 96.75 97 LEU A CA 1
ATOM 756 C C . LEU A 1 97 ? -8.719 -17.844 -11.531 1 96.75 97 LEU A C 1
ATOM 758 O O . LEU A 1 97 ? -9.023 -16.719 -11.148 1 96.75 97 LEU A O 1
ATOM 762 N N . LYS A 1 98 ? -9.344 -18.469 -12.578 1 96.44 98 LYS A N 1
ATOM 763 C CA . LYS A 1 98 ? -10.367 -17.797 -13.367 1 96.44 98 LYS A CA 1
ATOM 764 C C . LYS A 1 98 ? -11.562 -17.422 -12.508 1 96.44 98 LYS A C 1
ATOM 766 O O . LYS A 1 98 ? -12.305 -16.484 -12.836 1 96.44 98 LYS A O 1
ATOM 771 N N . VAL A 1 99 ? -11.695 -18.109 -11.414 1 97 99 VAL A N 1
ATOM 772 C CA . VAL A 1 99 ? -12.883 -17.891 -10.594 1 97 99 VAL A CA 1
ATOM 773 C C . VAL A 1 99 ? -12.531 -17.016 -9.398 1 97 99 VAL A C 1
ATOM 775 O O . VAL A 1 99 ? -13.359 -16.797 -8.508 1 97 99 VAL A O 1
ATOM 778 N N . ALA A 1 100 ? -11.289 -16.5 -9.289 1 98 100 ALA A N 1
ATOM 779 C CA . ALA A 1 100 ? -10.883 -15.617 -8.195 1 98 100 ALA A CA 1
ATOM 780 C C . ALA A 1 100 ? -11.797 -14.398 -8.102 1 98 100 ALA A C 1
ATOM 782 O O . ALA A 1 100 ? -12.25 -13.883 -9.117 1 98 100 ALA A O 1
ATOM 783 N N . LYS A 1 101 ? -12.109 -14 -6.922 1 96.81 101 LYS A N 1
ATOM 784 C CA . LYS A 1 101 ? -12.984 -12.836 -6.781 1 96.81 101 LYS A CA 1
ATOM 785 C C . LYS A 1 101 ? -12.289 -11.562 -7.262 1 96.81 101 LYS A C 1
ATOM 787 O O . LYS A 1 101 ? -11.133 -11.312 -6.914 1 96.81 101 LYS A O 1
ATOM 792 N N . LYS A 1 102 ? -12.945 -10.797 -8.055 1 96.81 102 LYS A N 1
ATOM 793 C CA . LYS A 1 102 ? -12.367 -9.602 -8.664 1 96.81 102 LYS A CA 1
ATOM 794 C C . LYS A 1 102 ? -13.055 -8.336 -8.156 1 96.81 102 LYS A C 1
ATOM 796 O O . LYS A 1 102 ? -12.773 -7.238 -8.633 1 96.81 102 LYS A O 1
ATOM 801 N N . GLY A 1 103 ? -13.984 -8.477 -7.105 1 94.69 103 GLY A N 1
ATOM 802 C CA . GLY A 1 103 ? -14.781 -7.359 -6.625 1 94.69 103 GLY A CA 1
ATOM 803 C C . GLY A 1 103 ? -15.977 -7.051 -7.508 1 94.69 103 GLY A C 1
ATOM 804 O O . GLY A 1 103 ? -16.266 -7.797 -8.445 1 94.69 103 GLY A O 1
ATOM 805 N N . ASN A 1 104 ? -16.75 -6.117 -7.066 1 92.62 104 ASN A N 1
ATOM 806 C CA . ASN A 1 104 ? -17.859 -5.586 -7.848 1 92.62 104 ASN A CA 1
ATOM 807 C C . ASN A 1 104 ? -17.906 -4.062 -7.785 1 92.62 104 ASN A C 1
ATOM 809 O O . ASN A 1 104 ? -17.141 -3.439 -7.055 1 92.62 104 ASN A O 1
ATOM 813 N N . LEU A 1 105 ? -18.703 -3.479 -8.523 1 85.94 105 LEU A N 1
ATOM 814 C CA . LEU A 1 105 ? -18.688 -2.029 -8.68 1 85.94 105 LEU A CA 1
ATOM 815 C C . LEU A 1 105 ? -19.047 -1.342 -7.363 1 85.94 105 LEU A C 1
ATOM 817 O O . LEU A 1 105 ? -18.562 -0.247 -7.078 1 85.94 105 LEU A O 1
ATOM 821 N N . LEU A 1 106 ? -19.844 -2.062 -6.57 1 87.25 106 LEU A N 1
ATOM 822 C CA . LEU A 1 106 ? -20.219 -1.515 -5.273 1 87.25 106 LEU A CA 1
ATOM 823 C C . LEU A 1 106 ? -19.078 -1.647 -4.277 1 87.25 106 LEU A C 1
ATOM 825 O O . LEU A 1 106 ? -18.875 -0.769 -3.436 1 87.25 106 LEU A O 1
ATOM 829 N N . ASP A 1 107 ? -18.266 -2.764 -4.43 1 90.5 107 ASP A N 1
ATOM 830 C CA . ASP A 1 107 ? -17.156 -3.055 -3.537 1 90.5 107 ASP A CA 1
ATOM 831 C C . ASP A 1 107 ? -15.961 -3.613 -4.316 1 90.5 107 ASP A C 1
ATOM 833 O O . ASP A 1 107 ? -15.602 -4.781 -4.156 1 90.5 107 ASP A O 1
ATOM 837 N N . PRO A 1 108 ? -15.344 -2.701 -5.039 1 89.69 108 PRO A N 1
ATOM 838 C CA . PRO A 1 108 ? -14.25 -3.18 -5.879 1 89.69 108 PRO A CA 1
ATOM 839 C C . PRO A 1 108 ? -13.086 -3.756 -5.066 1 89.69 108 PRO A C 1
ATOM 841 O O . PRO A 1 108 ? -12.305 -4.559 -5.582 1 89.69 108 PRO A O 1
ATOM 844 N N . GLN A 1 109 ? -12.953 -3.393 -3.791 1 88.19 109 GLN A N 1
ATOM 845 C CA . GLN A 1 109 ? -11.82 -3.803 -2.963 1 88.19 109 GLN A CA 1
ATOM 846 C C . GLN A 1 109 ? -11.992 -5.234 -2.467 1 88.19 109 GLN A C 1
ATOM 848 O O . GLN A 1 109 ? -11.062 -5.832 -1.929 1 88.19 109 GLN A O 1
ATOM 853 N N . LYS A 1 110 ? -13.211 -5.734 -2.629 1 93.44 110 LYS A N 1
ATOM 854 C CA . LYS A 1 110 ? -13.406 -7.141 -2.287 1 93.44 110 LYS A CA 1
ATOM 855 C C . LYS A 1 110 ? -12.852 -8.055 -3.375 1 93.44 110 LYS A C 1
ATOM 857 O O . LYS A 1 110 ? -13.555 -8.922 -3.889 1 93.44 110 LYS A O 1
ATOM 862 N N . SER A 1 111 ? -11.688 -7.859 -3.787 1 96.88 111 SER A N 1
ATOM 863 C CA . SER A 1 111 ? -10.938 -8.586 -4.809 1 96.88 111 SER A CA 1
ATOM 864 C C . SER A 1 111 ? -9.805 -9.398 -4.188 1 96.88 111 SER A C 1
ATOM 866 O O . SER A 1 111 ? -9.438 -9.18 -3.031 1 96.88 111 SER A O 1
ATOM 868 N N . ALA A 1 112 ? -9.367 -10.359 -4.891 1 98.25 112 ALA A N 1
ATOM 869 C CA . ALA A 1 112 ? -8.273 -11.195 -4.398 1 98.25 112 ALA A CA 1
ATOM 870 C C . ALA A 1 112 ? -6.918 -10.547 -4.691 1 98.25 112 ALA A C 1
ATOM 872 O O . ALA A 1 112 ? -6.77 -9.828 -5.684 1 98.25 112 ALA A O 1
ATOM 873 N N . THR A 1 113 ? -6 -10.758 -3.838 1 98.38 113 THR A N 1
ATOM 874 C CA . THR A 1 113 ? -4.586 -10.5 -4.078 1 98.38 113 THR A CA 1
ATOM 875 C C . THR A 1 113 ? -3.809 -11.805 -4.207 1 98.38 113 THR A C 1
ATOM 877 O O . THR A 1 113 ? -3.904 -12.68 -3.338 1 98.38 113 THR A O 1
ATOM 880 N N . LEU A 1 114 ? -3.061 -11.914 -5.23 1 98.62 114 LEU A N 1
ATOM 881 C CA . LEU A 1 114 ? -2.303 -13.141 -5.473 1 98.62 114 LEU A CA 1
ATOM 882 C C . LEU A 1 114 ? -0.864 -12.992 -4.992 1 98.62 114 LEU A C 1
ATOM 884 O O . LEU A 1 114 ? -0.235 -11.953 -5.211 1 98.62 114 LEU A O 1
ATOM 888 N N . PHE A 1 115 ? -0.375 -13.984 -4.293 1 98.44 115 PHE A N 1
ATOM 889 C CA . PHE A 1 115 ? 1.054 -14.211 -4.113 1 98.44 115 PHE A CA 1
ATOM 890 C C . PHE A 1 115 ? 1.549 -15.305 -5.055 1 98.44 115 PHE A C 1
ATOM 892 O O . PHE A 1 115 ? 1.322 -16.484 -4.812 1 98.44 115 PHE A O 1
ATOM 899 N N . PHE A 1 116 ? 2.221 -14.883 -6.078 1 98.12 116 PHE A N 1
ATOM 900 C CA . PHE A 1 116 ? 2.533 -15.773 -7.191 1 98.12 116 PHE A CA 1
ATOM 901 C C . PHE A 1 116 ? 4.031 -16.031 -7.273 1 98.12 116 PHE A C 1
ATOM 903 O O . PHE A 1 116 ? 4.801 -15.141 -7.637 1 98.12 116 PHE A O 1
ATOM 910 N N . GLU A 1 117 ? 4.41 -17.25 -6.965 1 97.62 117 GLU A N 1
ATOM 911 C CA . GLU A 1 117 ? 5.828 -17.594 -7.035 1 97.62 117 GLU A CA 1
ATOM 912 C C . GLU A 1 117 ? 6.246 -17.922 -8.469 1 97.62 117 GLU A C 1
ATOM 914 O O . GLU A 1 117 ? 5.539 -18.641 -9.18 1 97.62 117 GLU A O 1
ATOM 919 N N . VAL A 1 118 ? 7.305 -17.375 -8.883 1 97 118 VAL A N 1
ATOM 920 C CA . VAL A 1 118 ? 7.887 -17.641 -10.195 1 97 118 VAL A CA 1
ATOM 921 C C . VAL A 1 118 ? 9.367 -17.984 -10.047 1 97 118 VAL A C 1
ATOM 923 O O . VAL A 1 118 ? 9.953 -17.781 -8.984 1 97 118 VAL A O 1
ATOM 926 N N . ASP A 1 119 ? 9.977 -18.5 -11.078 1 96 119 ASP A N 1
ATOM 927 C CA . ASP A 1 119 ? 11.383 -18.891 -11.016 1 96 119 ASP A CA 1
ATOM 928 C C . ASP A 1 119 ? 12.297 -17.672 -10.992 1 96 119 ASP A C 1
ATOM 930 O O . ASP A 1 119 ? 13.273 -17.625 -10.242 1 96 119 ASP A O 1
ATOM 934 N N . ASN A 1 120 ? 11.883 -16.688 -11.875 1 95.38 120 ASN A N 1
ATOM 935 C CA . ASN A 1 120 ? 12.781 -15.562 -12.055 1 95.38 120 ASN A CA 1
ATOM 936 C C . ASN A 1 120 ? 12.039 -14.312 -12.5 1 95.38 120 ASN A C 1
ATOM 938 O O . ASN A 1 120 ? 11.141 -14.383 -13.344 1 95.38 120 ASN A O 1
ATOM 942 N N . LEU A 1 121 ? 12.359 -13.156 -11.867 1 95.94 121 LEU A N 1
ATOM 943 C CA . LEU A 1 121 ? 11.734 -11.891 -12.227 1 95.94 121 LEU A CA 1
ATOM 944 C C . LEU A 1 121 ? 12.695 -11.016 -13.031 1 95.94 121 LEU A C 1
ATOM 946 O O . LEU A 1 121 ? 12.359 -9.883 -13.375 1 95.94 121 LEU A O 1
ATOM 950 N N . MET A 1 122 ? 13.836 -11.523 -13.359 1 92.88 122 MET A N 1
ATOM 951 C CA . MET A 1 122 ? 14.82 -10.734 -14.094 1 92.88 122 MET A CA 1
ATOM 952 C C . MET A 1 122 ? 15.117 -11.367 -15.453 1 92.88 122 MET A C 1
ATOM 954 O O . MET A 1 122 ? 15.961 -10.867 -16.203 1 92.88 122 MET A O 1
ATOM 958 N N . ASP A 1 123 ? 14.469 -12.484 -15.75 1 91.56 123 ASP A N 1
ATOM 959 C CA . ASP A 1 123 ? 14.602 -13.172 -17.031 1 91.56 123 ASP A CA 1
ATOM 960 C C . ASP A 1 123 ? 13.281 -13.836 -17.422 1 91.56 123 ASP A C 1
ATOM 962 O O . ASP A 1 123 ? 12.414 -14.055 -16.578 1 91.56 123 ASP A O 1
ATOM 966 N N . GLY A 1 124 ? 13.133 -14.125 -18.75 1 92.56 124 GLY A N 1
ATOM 967 C CA . GLY A 1 124 ? 11.914 -14.711 -19.266 1 92.56 124 GLY A CA 1
ATOM 968 C C . GLY A 1 124 ? 11.289 -13.898 -20.391 1 92.56 124 GLY A C 1
ATOM 969 O O . GLY A 1 124 ? 12 -13.344 -21.234 1 92.56 124 GLY A O 1
ATOM 970 N N . ILE A 1 125 ? 9.938 -13.875 -20.359 1 92.75 125 ILE A N 1
ATOM 971 C CA . ILE A 1 125 ? 9.25 -13.188 -21.453 1 92.75 125 ILE A CA 1
ATOM 972 C C . ILE A 1 125 ? 9.328 -11.672 -21.219 1 92.75 125 ILE A C 1
ATOM 974 O O . ILE A 1 125 ? 9.445 -11.211 -20.094 1 92.75 125 ILE A O 1
ATOM 978 N N . GLN A 1 126 ? 9.266 -11.039 -22.312 1 95.06 126 GLN A N 1
ATOM 979 C CA . GLN A 1 126 ? 9.297 -9.586 -22.266 1 95.06 126 GLN A CA 1
ATOM 980 C C . GLN A 1 126 ? 7.887 -9 -22.188 1 95.06 126 GLN A C 1
ATOM 982 O O . GLN A 1 126 ? 7.023 -9.344 -23 1 95.06 126 GLN A O 1
ATOM 987 N N . LEU A 1 127 ? 7.668 -8.117 -21.156 1 95.5 127 LEU A N 1
ATOM 988 C CA . LEU A 1 127 ? 6.363 -7.512 -20.922 1 95.5 127 LEU A CA 1
ATOM 989 C C . LEU A 1 127 ? 6.457 -5.988 -20.922 1 95.5 127 LEU A C 1
ATOM 991 O O . LEU A 1 127 ? 7.414 -5.422 -20.391 1 95.5 127 LEU A O 1
ATOM 995 N N . GLU A 1 128 ? 5.582 -5.406 -21.547 1 96.44 128 GLU A N 1
ATOM 996 C CA . GLU A 1 128 ? 5.406 -3.961 -21.469 1 96.44 128 GLU A CA 1
ATOM 997 C C . GLU A 1 128 ? 4.289 -3.594 -20.5 1 96.44 128 GLU A C 1
ATOM 999 O O . GLU A 1 128 ? 3.195 -4.156 -20.562 1 96.44 128 GLU A O 1
ATOM 1004 N N . LEU A 1 129 ? 4.613 -2.676 -19.609 1 95.25 129 LEU A N 1
ATOM 1005 C CA . LEU A 1 129 ? 3.67 -2.242 -18.578 1 95.25 129 LEU A CA 1
ATOM 1006 C C . LEU A 1 129 ? 3.277 -0.782 -18.781 1 95.25 129 LEU A C 1
ATOM 1008 O O . LEU A 1 129 ? 4.121 0.048 -19.141 1 95.25 129 LEU A O 1
ATOM 1012 N N . MET A 1 130 ? 2.021 -0.498 -18.625 1 92.25 130 MET A N 1
ATOM 1013 C CA . MET A 1 130 ? 1.499 0.866 -18.625 1 92.25 130 MET A CA 1
ATOM 1014 C C . MET A 1 130 ? 0.465 1.06 -17.531 1 92.25 130 MET A C 1
ATOM 1016 O O . MET A 1 130 ? -0.299 0.143 -17.219 1 92.25 130 MET A O 1
ATOM 1020 N N . GLY A 1 131 ? 0.514 2.26 -16.969 1 86.19 131 GLY A N 1
ATOM 1021 C CA . GLY A 1 131 ? -0.461 2.578 -15.945 1 86.19 131 GLY A CA 1
ATOM 1022 C C . GLY A 1 131 ? 0.09 3.484 -14.859 1 86.19 131 GLY A C 1
ATOM 1023 O O . GLY A 1 131 ? 1.233 3.939 -14.945 1 86.19 131 GLY A O 1
ATOM 1024 N N . PRO A 1 132 ? -0.639 3.783 -13.883 1 79.19 132 PRO A N 1
ATOM 1025 C CA . PRO A 1 132 ? -0.167 4.613 -12.773 1 79.19 132 PRO A CA 1
ATOM 1026 C C . PRO A 1 132 ? 1.13 4.094 -12.164 1 79.19 132 PRO A C 1
ATOM 1028 O O . PRO A 1 132 ? 1.298 2.883 -12 1 79.19 132 PRO A O 1
ATOM 1031 N N . GLY A 1 133 ? 1.986 5.145 -11.852 1 81.81 133 GLY A N 1
ATOM 1032 C CA . GLY A 1 133 ? 3.277 4.793 -11.281 1 81.81 133 GLY A CA 1
ATOM 1033 C C . GLY A 1 133 ? 4.34 4.527 -12.336 1 81.81 133 GLY A C 1
ATOM 1034 O O . GLY A 1 133 ? 5.512 4.332 -12 1 81.81 133 GLY A O 1
ATOM 1035 N N . ILE A 1 134 ? 3.779 4.547 -13.555 1 84.44 134 ILE A N 1
ATOM 1036 C CA . ILE A 1 134 ? 4.676 4.352 -14.688 1 84.44 134 ILE A CA 1
ATOM 1037 C C . ILE A 1 134 ? 4.652 5.586 -15.586 1 84.44 134 ILE A C 1
ATOM 1039 O O . ILE A 1 134 ? 3.584 6.051 -15.984 1 84.44 134 ILE A O 1
ATOM 1043 N N . LYS A 1 135 ? 5.645 6.316 -15.898 1 78.31 135 LYS A N 1
ATOM 1044 C CA . LYS A 1 135 ? 5.676 7.543 -16.688 1 78.31 135 LYS A CA 1
ATOM 1045 C C . LYS A 1 135 ? 5.117 7.312 -18.094 1 78.31 135 LYS A C 1
ATOM 1047 O O . LYS A 1 135 ? 4.16 7.973 -18.5 1 78.31 135 LYS A O 1
ATOM 1052 N N . ASP A 1 136 ? 5.648 6.43 -18.875 1 82.75 136 ASP A N 1
ATOM 1053 C CA . ASP A 1 136 ? 5.172 6.086 -20.203 1 82.75 136 ASP A CA 1
ATOM 1054 C C . ASP A 1 136 ? 4.957 4.582 -20.344 1 82.75 136 ASP A C 1
ATOM 1056 O O . ASP A 1 136 ? 3.83 4.098 -20.25 1 82.75 136 ASP A O 1
ATOM 1060 N N . LYS A 1 137 ? 5.953 4.012 -20.453 1 89.75 137 LYS A N 1
ATOM 1061 C CA . LYS A 1 137 ? 5.969 2.553 -20.5 1 89.75 137 LYS A CA 1
ATOM 1062 C C . LYS A 1 137 ? 7.25 1.996 -19.891 1 89.75 137 LYS A C 1
ATOM 1064 O O . LYS A 1 137 ? 8.273 2.676 -19.859 1 89.75 137 LYS A O 1
ATOM 1069 N N . THR A 1 138 ? 7.051 0.926 -19.297 1 91.12 138 THR A N 1
ATOM 1070 C CA . THR A 1 138 ? 8.219 0.214 -18.797 1 91.12 138 THR A CA 1
ATOM 1071 C C . THR A 1 138 ? 8.242 -1.224 -19.297 1 91.12 138 THR A C 1
ATOM 1073 O O . THR A 1 138 ? 7.188 -1.827 -19.516 1 91.12 138 THR A O 1
ATOM 1076 N N . VAL A 1 139 ? 9.453 -1.722 -19.594 1 93.31 139 VAL A N 1
ATOM 1077 C CA . VAL A 1 139 ? 9.617 -3.092 -20.062 1 93.31 139 VAL A CA 1
ATOM 1078 C C . VAL A 1 139 ? 10.312 -3.928 -19 1 93.31 139 VAL A C 1
ATOM 1080 O O . VAL A 1 139 ? 11.32 -3.5 -18.422 1 93.31 139 VAL A O 1
ATOM 1083 N N . ILE A 1 140 ? 9.688 -5.043 -18.781 1 93.25 140 ILE A N 1
ATOM 1084 C CA . ILE A 1 140 ? 10.305 -5.938 -17.812 1 93.25 140 ILE A CA 1
ATOM 1085 C C . ILE A 1 140 ? 10.445 -7.336 -18.422 1 93.25 140 ILE A C 1
ATOM 1087 O O . ILE A 1 140 ? 9.844 -7.633 -19.453 1 93.25 140 ILE A O 1
ATOM 1091 N N . HIS A 1 141 ? 11.305 -8.141 -17.766 1 93.19 141 HIS A N 1
ATOM 1092 C CA . HIS A 1 141 ? 11.438 -9.562 -18.062 1 93.19 141 HIS A CA 1
ATOM 1093 C C . HIS A 1 141 ? 11.039 -10.414 -16.875 1 93.19 141 HIS A C 1
ATOM 1095 O O . HIS A 1 141 ? 11.492 -10.164 -15.75 1 93.19 141 HIS A O 1
ATOM 1101 N N . ALA A 1 142 ? 10.227 -11.312 -17.109 1 93.19 142 ALA A N 1
ATOM 1102 C CA . ALA A 1 142 ? 9.805 -12.18 -16.016 1 93.19 142 ALA A CA 1
ATOM 1103 C C . ALA A 1 142 ? 9.344 -13.539 -16.531 1 93.19 142 ALA A C 1
ATOM 1105 O O . ALA A 1 142 ? 8.75 -13.633 -17.609 1 93.19 142 ALA A O 1
ATOM 1106 N N . ASP A 1 143 ? 9.562 -14.531 -15.773 1 93 143 ASP A N 1
ATOM 1107 C CA . ASP A 1 143 ? 9.133 -15.883 -16.109 1 93 143 ASP A CA 1
ATOM 1108 C C . ASP A 1 143 ? 7.684 -16.109 -15.688 1 93 143 ASP A C 1
ATOM 1110 O O . ASP A 1 143 ? 7.406 -16.953 -14.82 1 93 143 ASP A O 1
ATOM 1114 N N . ILE A 1 144 ? 6.789 -15.383 -16.281 1 93 144 ILE A N 1
ATOM 1115 C CA . ILE A 1 144 ? 5.355 -15.5 -16.031 1 93 144 ILE A CA 1
ATOM 1116 C C . ILE A 1 144 ? 4.68 -16.219 -17.188 1 93 144 ILE A C 1
ATOM 1118 O O . ILE A 1 144 ? 4.914 -15.898 -18.359 1 93 144 ILE A O 1
ATOM 1122 N N . SER A 1 145 ? 3.953 -17.203 -16.875 1 91.5 145 SER A N 1
ATOM 1123 C CA . SER A 1 145 ? 3.33 -18 -17.922 1 91.5 145 SER A CA 1
ATOM 1124 C C . SER A 1 145 ? 2.316 -17.172 -18.719 1 91.5 145 SER A C 1
ATOM 1126 O O . SER A 1 145 ? 1.605 -16.344 -18.141 1 91.5 145 SER A O 1
ATOM 1128 N N . LYS A 1 146 ? 2.188 -17.531 -19.984 1 90.69 146 LYS A N 1
ATOM 1129 C CA . LYS A 1 146 ? 1.215 -16.875 -20.859 1 90.69 146 LYS A CA 1
ATOM 1130 C C . LYS A 1 146 ? -0.213 -17.203 -20.422 1 90.69 146 LYS A C 1
ATOM 1132 O O . LYS A 1 146 ? -1.108 -16.359 -20.547 1 90.69 146 LYS A O 1
ATOM 1137 N N . GLY A 1 147 ? -0.361 -18.375 -19.984 1 93.19 147 GLY A N 1
ATOM 1138 C CA . GLY A 1 147 ? -1.666 -18.797 -19.484 1 93.19 147 GLY A CA 1
ATOM 1139 C C . GLY A 1 147 ? -2.176 -17.938 -18.344 1 93.19 147 GLY A C 1
ATOM 1140 O O . GLY A 1 147 ? -3.338 -17.516 -18.344 1 93.19 147 GLY A O 1
ATOM 1141 N N . PHE A 1 148 ? -1.323 -17.625 -17.438 1 95.31 148 PHE A N 1
ATOM 1142 C CA . PHE A 1 148 ? -1.728 -16.766 -16.328 1 95.31 148 PHE A CA 1
ATOM 1143 C C . PHE A 1 148 ? -2.039 -15.352 -16.812 1 95.31 148 PHE A C 1
ATOM 1145 O O . PHE A 1 148 ? -3.008 -14.734 -16.359 1 95.31 148 PHE A O 1
ATOM 1152 N N . LEU A 1 149 ? -1.205 -14.844 -17.688 1 95.12 149 LEU A N 1
ATOM 1153 C CA . LEU A 1 149 ? -1.419 -13.492 -18.203 1 95.12 149 LEU A CA 1
ATOM 1154 C C . LEU A 1 149 ? -2.785 -13.375 -18.859 1 95.12 149 LEU A C 1
ATOM 1156 O O . LEU A 1 149 ? -3.463 -12.352 -18.719 1 95.12 149 LEU A O 1
ATOM 1160 N N . LYS A 1 150 ? -3.154 -14.406 -19.562 1 94.69 150 LYS A N 1
ATOM 1161 C CA . LYS A 1 150 ? -4.469 -14.43 -20.203 1 94.69 150 LYS A CA 1
ATOM 1162 C C . LYS A 1 150 ? -5.582 -14.398 -19.156 1 94.69 150 LYS A C 1
ATOM 1164 O O . LYS A 1 150 ? -6.551 -13.648 -19.297 1 94.69 150 LYS A O 1
ATOM 1169 N N . ILE A 1 151 ? -5.414 -15.148 -18.141 1 96.25 151 ILE A N 1
ATOM 1170 C CA . ILE A 1 151 ? -6.395 -15.195 -17.062 1 96.25 151 ILE A CA 1
ATOM 1171 C C . ILE A 1 151 ? -6.477 -13.828 -16.391 1 96.25 151 ILE A C 1
ATOM 1173 O O . ILE A 1 151 ? -7.57 -13.32 -16.141 1 96.25 151 ILE A O 1
ATOM 1177 N N . ARG A 1 152 ? -5.355 -13.258 -16.062 1 96.5 152 ARG A N 1
ATOM 1178 C CA . ARG A 1 152 ? -5.312 -11.938 -15.43 1 96.5 152 ARG A CA 1
ATOM 1179 C C . ARG A 1 152 ? -6.035 -10.898 -16.281 1 96.5 152 ARG A C 1
ATOM 1181 O O . ARG A 1 152 ? -6.793 -10.078 -15.766 1 96.5 152 ARG A O 1
ATOM 1188 N N . ASP A 1 153 ? -5.754 -10.93 -17.562 1 94.69 153 ASP A N 1
ATOM 1189 C CA . ASP A 1 153 ? -6.406 -9.992 -18.469 1 94.69 153 ASP A CA 1
ATOM 1190 C C . ASP A 1 153 ? -7.926 -10.148 -18.422 1 94.69 153 ASP A C 1
ATOM 1192 O O . ASP A 1 153 ? -8.656 -9.156 -18.438 1 94.69 153 ASP A O 1
ATOM 1196 N N . GLU A 1 154 ? -8.367 -11.352 -18.391 1 95.69 154 GLU A N 1
ATOM 1197 C CA . GLU A 1 154 ? -9.797 -11.625 -18.328 1 95.69 154 GLU A CA 1
ATOM 1198 C C . GLU A 1 154 ? -10.414 -11.102 -17.031 1 95.69 154 GLU A C 1
ATOM 1200 O O . GLU A 1 154 ? -11.523 -10.578 -17.047 1 95.69 154 GLU A O 1
ATOM 1205 N N . LEU A 1 155 ? -9.703 -11.203 -16 1 96.06 155 LEU A N 1
ATOM 1206 C CA . LEU A 1 155 ? -10.203 -10.789 -14.703 1 96.06 155 LEU A CA 1
ATOM 1207 C C . LEU A 1 155 ? -10.148 -9.273 -14.555 1 96.06 155 LEU A C 1
ATOM 1209 O O . LEU A 1 155 ? -10.969 -8.68 -13.836 1 96.06 155 LEU A O 1
ATOM 1213 N N . ASN A 1 156 ? -9.203 -8.656 -15.234 1 94.56 156 ASN A N 1
ATOM 1214 C CA . ASN A 1 156 ? -8.969 -7.227 -15.062 1 94.56 156 ASN A CA 1
ATOM 1215 C C . ASN A 1 156 ? -9.586 -6.414 -16.188 1 94.56 156 ASN A C 1
ATOM 1217 O O . ASN A 1 156 ? -9.242 -5.25 -16.391 1 94.56 156 ASN A O 1
ATOM 1221 N N . VAL A 1 157 ? -10.531 -6.953 -16.906 1 90.88 157 VAL A N 1
ATOM 1222 C CA . VAL A 1 157 ? -11.078 -6.344 -18.109 1 90.88 157 VAL A CA 1
ATOM 1223 C C . VAL A 1 157 ? -11.93 -5.133 -17.734 1 90.88 157 VAL A C 1
ATOM 1225 O O . VAL A 1 157 ? -11.977 -4.148 -18.484 1 90.88 157 VAL A O 1
ATOM 1228 N N . GLU A 1 158 ? -12.609 -5.047 -16.641 1 88.62 158 GLU A N 1
ATOM 1229 C CA . GLU A 1 158 ? -13.523 -3.98 -16.25 1 88.62 158 GLU A CA 1
ATOM 1230 C C . GLU A 1 158 ? -12.93 -3.146 -15.109 1 88.62 158 GLU A C 1
ATOM 1232 O O . GLU A 1 158 ? -13.078 -3.496 -13.938 1 88.62 158 GLU A O 1
ATOM 1237 N N . TYR A 1 159 ? -12.43 -2.059 -15.406 1 84.25 159 TYR A N 1
ATOM 1238 C CA . TYR A 1 159 ? -11.898 -1.164 -14.391 1 84.25 159 TYR A CA 1
ATOM 1239 C C . TYR A 1 159 ? -13 -0.664 -13.469 1 84.25 159 TYR A C 1
ATOM 1241 O O . TYR A 1 159 ? -14.078 -0.288 -13.938 1 84.25 159 TYR A O 1
ATOM 1249 N N . PRO A 1 160 ? -12.758 -0.577 -12.195 1 88.19 160 PRO A N 1
ATOM 1250 C CA . PRO A 1 160 ? -11.547 -0.857 -11.422 1 88.19 160 PRO A CA 1
ATOM 1251 C C . PRO A 1 160 ? -11.516 -2.277 -10.859 1 88.19 160 PRO A C 1
ATOM 1253 O O . PRO A 1 160 ? -10.828 -2.541 -9.875 1 88.19 160 PRO A O 1
ATOM 1256 N N . LEU A 1 161 ? -12.328 -3.137 -11.531 1 93.88 161 LEU A N 1
ATOM 1257 C CA . LEU A 1 161 ? -12.406 -4.512 -11.047 1 93.88 161 LEU A CA 1
ATOM 1258 C C . LEU A 1 161 ? -11.18 -5.309 -11.477 1 93.88 161 LEU A C 1
ATOM 1260 O O . LEU A 1 161 ? -10.492 -4.93 -12.43 1 93.88 161 LEU A O 1
ATOM 1264 N N . GLY A 1 162 ? -10.898 -6.402 -10.758 1 96.19 162 GLY A N 1
ATOM 1265 C CA . GLY A 1 162 ? -9.789 -7.285 -11.094 1 96.19 162 GLY A CA 1
ATOM 1266 C C . GLY A 1 162 ? -9.008 -7.754 -9.883 1 96.19 162 GLY A C 1
ATOM 1267 O O . GLY A 1 162 ? -9.445 -7.57 -8.742 1 96.19 162 GLY A O 1
ATOM 1268 N N . ILE A 1 163 ? -7.852 -8.352 -10.148 1 97.5 163 ILE A N 1
ATOM 1269 C CA . ILE A 1 163 ? -7.027 -8.906 -9.078 1 97.5 163 ILE A CA 1
ATOM 1270 C C . ILE A 1 163 ? -5.672 -8.203 -9.055 1 97.5 163 ILE A C 1
ATOM 1272 O O . ILE A 1 163 ? -5.18 -7.742 -10.086 1 97.5 163 ILE A O 1
ATOM 1276 N N . ASP A 1 164 ? -5.117 -8.094 -7.895 1 97.44 164 ASP A N 1
ATOM 1277 C CA . ASP A 1 164 ? -3.746 -7.637 -7.688 1 97.44 164 ASP A CA 1
ATOM 1278 C C . ASP A 1 164 ? -2.789 -8.82 -7.539 1 97.44 164 ASP A C 1
ATOM 1280 O O . ASP A 1 164 ? -3.162 -9.859 -7 1 97.44 164 ASP A O 1
ATOM 1284 N N . VAL A 1 165 ? -1.571 -8.57 -7.988 1 98.38 165 VAL A N 1
ATOM 1285 C CA . VAL A 1 165 ? -0.639 -9.688 -7.938 1 98.38 165 VAL A CA 1
ATOM 1286 C C . VAL A 1 165 ? 0.707 -9.219 -7.391 1 98.38 165 VAL A C 1
ATOM 1288 O O . VAL A 1 165 ? 1.224 -8.18 -7.809 1 98.38 165 VAL A O 1
ATOM 1291 N N . LEU A 1 166 ? 1.205 -9.945 -6.477 1 98.62 166 LEU A N 1
ATOM 1292 C CA . LEU A 1 166 ? 2.594 -9.852 -6.035 1 98.62 166 LEU A CA 1
ATOM 1293 C C . LEU A 1 166 ? 3.381 -11.086 -6.461 1 98.62 166 LEU A C 1
ATOM 1295 O O . LEU A 1 166 ? 3.133 -12.188 -5.965 1 98.62 166 LEU A O 1
ATOM 1299 N N . PHE A 1 167 ? 4.328 -10.891 -7.375 1 98.44 167 PHE A N 1
ATOM 1300 C CA . PHE A 1 167 ? 5.211 -11.977 -7.797 1 98.44 167 PHE A CA 1
ATOM 1301 C C . PHE A 1 167 ? 6.426 -12.07 -6.883 1 98.44 167 PHE A C 1
ATOM 1303 O O . PHE A 1 167 ? 6.988 -11.047 -6.484 1 98.44 167 PHE A O 1
ATOM 1310 N N . ILE A 1 168 ? 6.801 -13.25 -6.609 1 98.5 168 ILE A N 1
ATOM 1311 C CA . ILE A 1 168 ? 7.977 -13.516 -5.789 1 98.5 168 ILE A CA 1
ATOM 1312 C C . ILE A 1 168 ? 8.828 -14.594 -6.441 1 98.5 168 ILE A C 1
ATOM 1314 O O . ILE A 1 168 ? 8.328 -15.672 -6.777 1 98.5 168 ILE A O 1
ATOM 1318 N N . ASP A 1 169 ? 10.125 -14.32 -6.629 1 97.94 169 ASP A N 1
ATOM 1319 C CA . ASP A 1 169 ? 10.922 -15.32 -7.328 1 97.94 169 ASP A CA 1
ATOM 1320 C C . ASP A 1 169 ? 11.836 -16.078 -6.359 1 97.94 169 ASP A C 1
ATOM 1322 O O . ASP A 1 1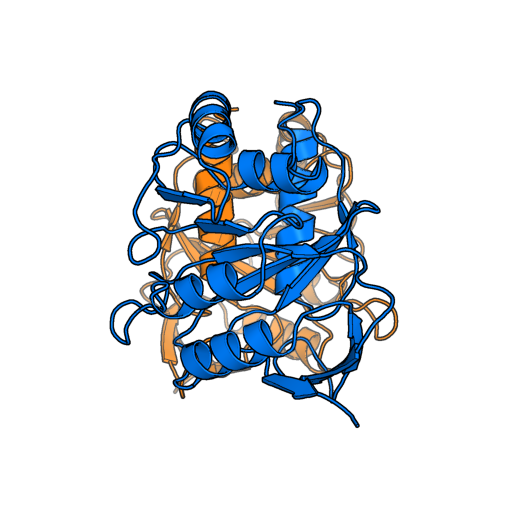69 ? 11.867 -15.766 -5.164 1 97.94 169 ASP A O 1
ATOM 1326 N N . ARG A 1 170 ? 12.539 -17.062 -6.828 1 95.94 170 ARG A N 1
ATOM 1327 C CA . ARG A 1 170 ? 13.328 -18 -6.023 1 95.94 170 ARG A CA 1
ATOM 1328 C C . ARG A 1 170 ? 14.516 -17.297 -5.383 1 95.94 170 ARG A C 1
ATOM 1330 O O . ARG A 1 170 ? 15.07 -17.781 -4.391 1 95.94 170 ARG A O 1
ATOM 1337 N N . ASN A 1 171 ? 14.953 -16.188 -5.918 1 96.5 171 ASN A N 1
ATOM 1338 C CA . ASN A 1 171 ? 16.125 -15.477 -5.422 1 96.5 171 ASN A CA 1
ATOM 1339 C C . ASN A 1 171 ? 15.742 -14.414 -4.395 1 96.5 171 ASN A C 1
ATOM 1341 O O . ASN A 1 171 ? 16.609 -13.711 -3.869 1 96.5 171 ASN A O 1
ATOM 1345 N N . GLY A 1 172 ? 14.445 -14.266 -4.152 1 97.19 172 GLY A N 1
ATOM 1346 C CA . GLY A 1 172 ? 13.984 -13.391 -3.082 1 97.19 172 GLY A CA 1
ATOM 1347 C C . GLY A 1 172 ? 13.555 -12.016 -3.574 1 97.19 172 GLY A C 1
ATOM 1348 O O . GLY A 1 172 ? 13.477 -11.07 -2.793 1 97.19 172 GLY A O 1
ATOM 1349 N N . TYR A 1 173 ? 13.367 -11.914 -4.859 1 97.38 173 TYR A N 1
ATOM 1350 C CA . TYR A 1 173 ? 12.898 -10.648 -5.418 1 97.38 173 TYR A CA 1
ATOM 1351 C C . TYR A 1 173 ? 11.391 -10.656 -5.602 1 97.38 173 TYR A C 1
ATOM 1353 O O . TYR A 1 173 ? 10.797 -11.711 -5.844 1 97.38 173 TYR A O 1
ATOM 1361 N N . GLY A 1 174 ? 10.766 -9.508 -5.414 1 97.94 174 GLY A N 1
ATOM 1362 C CA . GLY A 1 174 ? 9.336 -9.328 -5.594 1 97.94 174 GLY A CA 1
ATOM 1363 C C . GLY A 1 174 ? 8.992 -8.203 -6.551 1 97.94 174 GLY A C 1
ATOM 1364 O O . GLY A 1 174 ? 9.758 -7.254 -6.703 1 97.94 174 GLY A O 1
ATOM 1365 N N . MET A 1 175 ? 7.895 -8.297 -7.18 1 97.56 175 MET A N 1
ATOM 1366 C CA . MET A 1 175 ? 7.328 -7.289 -8.07 1 97.56 175 MET A CA 1
ATOM 1367 C C . MET A 1 175 ? 5.805 -7.363 -8.078 1 97.56 175 MET A C 1
ATOM 1369 O O . MET A 1 175 ? 5.234 -8.453 -8.031 1 97.56 175 MET A O 1
ATOM 1373 N N . ALA A 1 176 ? 5.18 -6.207 -8.172 1 97.5 176 ALA A N 1
ATOM 1374 C CA . ALA A 1 176 ? 3.721 -6.223 -8.117 1 97.5 176 ALA A CA 1
ATOM 1375 C C . ALA A 1 176 ? 3.119 -5.734 -9.438 1 97.5 176 ALA A C 1
ATOM 1377 O O . ALA A 1 176 ? 3.73 -4.934 -10.141 1 97.5 176 ALA A O 1
ATOM 1378 N N . LEU A 1 177 ? 2.014 -6.246 -9.758 1 96.56 177 LEU A N 1
ATOM 1379 C CA . LEU A 1 177 ? 1.137 -5.773 -10.82 1 96.56 177 LEU A CA 1
ATOM 1380 C C . LEU A 1 177 ? -0.27 -5.512 -10.297 1 96.56 177 LEU A C 1
ATOM 1382 O O . LEU A 1 177 ? -1.106 -6.418 -10.273 1 96.56 177 LEU A O 1
ATOM 1386 N N . PRO A 1 178 ? -0.502 -4.293 -9.898 1 95.38 178 PRO A N 1
ATOM 1387 C CA . PRO A 1 178 ? -1.871 -3.953 -9.5 1 95.38 178 PRO A CA 1
ATOM 1388 C C . PRO A 1 178 ? -2.877 -4.152 -10.633 1 95.38 178 PRO A C 1
ATOM 1390 O O . PRO A 1 178 ? -2.494 -4.188 -11.805 1 95.38 178 PRO A O 1
ATOM 1393 N N . ARG A 1 179 ? -4.109 -4.258 -10.305 1 94.94 179 ARG A N 1
ATOM 1394 C CA . ARG A 1 179 ? -5.168 -4.539 -11.266 1 94.94 179 ARG A CA 1
ATOM 1395 C C . ARG A 1 179 ? -5.312 -3.406 -12.273 1 94.94 179 ARG A C 1
ATOM 1397 O O . ARG A 1 179 ? -5.855 -3.602 -13.367 1 94.94 179 ARG A O 1
ATOM 1404 N N . THR A 1 180 ? -4.707 -2.27 -11.969 1 90.19 180 THR A N 1
ATOM 1405 C CA . THR A 1 180 ? -4.844 -1.104 -12.836 1 90.19 180 THR A CA 1
ATOM 1406 C C . THR A 1 180 ? -3.703 -1.047 -13.852 1 90.19 180 THR A C 1
ATOM 1408 O O . THR A 1 180 ? -3.695 -0.187 -14.734 1 90.19 180 THR A O 1
ATOM 1411 N N . THR A 1 181 ? -2.73 -1.891 -13.727 1 92.62 181 THR A N 1
ATOM 1412 C CA . THR A 1 181 ? -1.6 -1.917 -14.648 1 92.62 181 THR A CA 1
ATOM 1413 C C . THR A 1 181 ? -1.942 -2.715 -15.906 1 92.62 181 THR A C 1
ATOM 1415 O O . THR A 1 181 ? -2.355 -3.873 -15.82 1 92.62 181 THR A O 1
ATOM 1418 N N . LYS A 1 182 ? -1.785 -2.123 -17.016 1 92.94 182 LYS A N 1
ATOM 1419 C CA . LYS A 1 182 ? -1.917 -2.83 -18.281 1 92.94 182 LYS A CA 1
ATOM 1420 C C . LYS A 1 182 ? -0.637 -3.588 -18.625 1 92.94 182 LYS A C 1
ATOM 1422 O O . LYS A 1 182 ? 0.464 -3.051 -18.484 1 92.94 182 LYS A O 1
ATOM 1427 N N . VAL A 1 183 ? -0.8 -4.832 -19.031 1 94.44 183 VAL A N 1
ATOM 1428 C CA . VAL A 1 183 ? 0.337 -5.691 -19.344 1 94.44 183 VAL A CA 1
ATOM 1429 C C . VAL A 1 183 ? 0.2 -6.25 -20.75 1 94.44 183 VAL A C 1
ATOM 1431 O O . VAL A 1 183 ? -0.838 -6.812 -21.109 1 94.44 183 VAL A O 1
ATOM 1434 N N . THR A 1 184 ? 1.16 -6.039 -21.531 1 92.25 184 THR A N 1
ATOM 1435 C CA . THR A 1 184 ? 1.184 -6.574 -22.891 1 92.25 184 THR A CA 1
ATOM 1436 C C . THR A 1 184 ? 2.488 -7.32 -23.141 1 92.25 184 THR A C 1
ATOM 1438 O O . THR A 1 184 ? 3.562 -6.867 -22.75 1 92.25 184 THR A O 1
ATOM 1441 N N . GLU A 1 185 ? 2.387 -8.5 -23.656 1 90.5 185 GLU A N 1
ATOM 1442 C CA . GLU A 1 185 ? 3.58 -9.211 -24.094 1 90.5 185 GLU A CA 1
ATOM 1443 C C . GLU A 1 185 ? 4.195 -8.555 -25.328 1 90.5 185 GLU A C 1
ATOM 1445 O O . GLU A 1 185 ? 3.48 -8.188 -26.266 1 90.5 185 GLU A O 1
ATOM 1450 N N . VAL A 1 186 ? 5.496 -8.336 -25.156 1 85 186 VAL A N 1
ATOM 1451 C CA . VAL A 1 186 ? 6.199 -7.758 -26.297 1 85 186 VAL A CA 1
ATOM 1452 C C . VAL A 1 186 ? 6.93 -8.852 -27.062 1 85 186 VAL A C 1
ATOM 1454 O O . VAL A 1 186 ? 7.582 -9.711 -26.469 1 85 186 VAL A O 1
ATOM 1457 N N . LYS A 1 187 ? 6.559 -9.07 -28.422 1 69.12 187 LYS A N 1
ATOM 1458 C CA . LYS A 1 187 ? 7.145 -10.008 -29.375 1 69.12 187 LYS A CA 1
ATOM 1459 C C . LYS A 1 187 ? 8.578 -9.617 -29.719 1 69.12 187 LYS A C 1
ATOM 1461 O O . LYS A 1 187 ? 8.891 -8.438 -29.844 1 69.12 187 LYS A O 1
ATOM 1466 N N . MET B 1 1 ? 3.9 -4.691 20.234 1 62.12 1 MET B N 1
ATOM 1467 C CA . MET B 1 1 ? 2.584 -4.305 19.734 1 62.12 1 MET B CA 1
ATOM 1468 C C . MET B 1 1 ? 1.833 -5.516 19.188 1 62.12 1 MET B C 1
ATOM 1470 O O . MET B 1 1 ? 2.447 -6.508 18.797 1 62.12 1 MET B O 1
ATOM 1474 N N . ASP B 1 2 ? 0.429 -5.453 19.297 1 81.31 2 ASP B N 1
ATOM 1475 C CA . ASP B 1 2 ? -0.464 -6.477 18.766 1 81.31 2 ASP B CA 1
ATOM 1476 C C . ASP B 1 2 ? -0.266 -6.648 17.266 1 81.31 2 ASP B C 1
ATOM 1478 O O . ASP B 1 2 ? -0.545 -5.734 16.484 1 81.31 2 ASP B O 1
ATOM 1482 N N . GLU B 1 3 ? 0.393 -7.684 16.812 1 83.88 3 GLU B N 1
ATOM 1483 C CA . GLU B 1 3 ? 0.723 -8.008 15.43 1 83.88 3 GLU B CA 1
ATOM 1484 C C . GLU B 1 3 ? -0.513 -7.938 14.539 1 83.88 3 GLU B C 1
ATOM 1486 O O . GLU B 1 3 ? -0.441 -7.457 13.406 1 83.88 3 GLU B O 1
ATOM 1491 N N . HIS B 1 4 ? -1.641 -8.273 15.086 1 89 4 HIS B N 1
ATOM 1492 C CA . HIS B 1 4 ? -2.879 -8.289 14.312 1 89 4 HIS B CA 1
ATOM 1493 C C . HIS B 1 4 ? -3.355 -6.879 14.008 1 89 4 HIS B C 1
ATOM 1495 O O . HIS B 1 4 ? -3.848 -6.609 12.906 1 89 4 HIS B O 1
ATOM 1501 N N . ARG B 1 5 ? -3.117 -6.07 14.938 1 91.81 5 ARG B N 1
ATOM 1502 C CA . ARG B 1 5 ? -3.51 -4.68 14.742 1 91.81 5 ARG B CA 1
ATOM 1503 C C . ARG B 1 5 ? -2.652 -4.016 13.664 1 91.81 5 ARG B C 1
ATOM 1505 O O . ARG B 1 5 ? -3.168 -3.295 12.812 1 91.81 5 ARG B O 1
ATOM 1512 N N . THR B 1 6 ? -1.389 -4.359 13.719 1 91.88 6 THR B N 1
ATOM 1513 C CA . THR B 1 6 ? -0.469 -3.809 12.727 1 91.88 6 THR B CA 1
ATOM 1514 C C . THR B 1 6 ? -0.815 -4.312 11.328 1 91.88 6 THR B C 1
ATOM 1516 O O . THR B 1 6 ? -0.83 -3.537 10.367 1 91.88 6 THR B O 1
ATOM 1519 N N . GLN B 1 7 ? -1.177 -5.543 11.234 1 94.44 7 GLN B N 1
ATOM 1520 C CA . GLN B 1 7 ? -1.517 -6.145 9.945 1 94.44 7 GLN B CA 1
ATOM 1521 C C . GLN B 1 7 ? -2.785 -5.52 9.367 1 94.44 7 GLN B C 1
ATOM 1523 O O . GLN B 1 7 ? -2.83 -5.176 8.188 1 94.44 7 GLN B O 1
ATOM 1528 N N . ARG B 1 8 ? -3.766 -5.363 10.172 1 95.69 8 ARG B N 1
ATOM 1529 C CA . ARG B 1 8 ? -5.016 -4.754 9.727 1 95.69 8 ARG B CA 1
ATOM 1530 C C . ARG B 1 8 ? -4.793 -3.312 9.289 1 95.69 8 ARG B C 1
ATOM 1532 O O . ARG B 1 8 ? -5.336 -2.879 8.266 1 95.69 8 ARG B O 1
ATOM 1539 N N . THR B 1 9 ? -4.008 -2.666 10.047 1 96.62 9 THR B N 1
ATOM 1540 C CA . THR B 1 9 ? -3.717 -1.273 9.727 1 96.62 9 THR B CA 1
ATOM 1541 C C . THR B 1 9 ? -3.006 -1.163 8.383 1 96.62 9 THR B C 1
ATOM 1543 O O . THR B 1 9 ? -3.354 -0.314 7.559 1 96.62 9 THR B O 1
ATOM 1546 N N . PHE B 1 10 ? -2.09 -2.043 8.227 1 96.19 10 PHE B N 1
ATOM 1547 C CA . PHE B 1 10 ? -1.36 -1.99 6.961 1 96.19 10 PHE B CA 1
ATOM 1548 C C . PHE B 1 10 ? -2.291 -2.273 5.789 1 96.19 10 PHE B C 1
ATOM 1550 O O . PHE B 1 10 ? -2.213 -1.608 4.754 1 96.19 10 PHE B O 1
ATOM 1557 N N . ARG B 1 11 ? -3.107 -3.242 5.902 1 96.69 11 ARG B N 1
ATOM 1558 C CA . ARG B 1 11 ? -4.039 -3.549 4.82 1 96.69 11 ARG B CA 1
ATOM 1559 C C . ARG B 1 11 ? -4.949 -2.361 4.531 1 96.69 11 ARG B C 1
ATOM 1561 O O . ARG B 1 11 ? -5.266 -2.084 3.371 1 96.69 11 ARG B O 1
ATOM 1568 N N . LYS B 1 12 ? -5.359 -1.685 5.512 1 97.19 12 LYS B N 1
ATOM 1569 C CA . LYS B 1 12 ? -6.191 -0.498 5.336 1 97.19 12 LYS B CA 1
ATOM 1570 C C . LYS B 1 12 ? -5.434 0.603 4.602 1 97.19 12 LYS B C 1
ATOM 1572 O O . LYS B 1 12 ? -6 1.294 3.754 1 97.19 12 LYS B O 1
ATOM 1577 N N . ILE B 1 13 ? -4.16 0.772 4.973 1 97.75 13 ILE B N 1
ATOM 1578 C CA . ILE B 1 13 ? -3.332 1.771 4.309 1 97.75 13 ILE B CA 1
ATOM 1579 C C . ILE B 1 13 ? -3.176 1.414 2.832 1 97.75 13 ILE B C 1
ATOM 1581 O O . ILE B 1 13 ? -3.316 2.275 1.96 1 97.75 13 ILE B O 1
ATOM 1585 N N . LEU B 1 14 ? -2.883 0.166 2.604 1 96.44 14 LEU B N 1
ATOM 1586 C CA . LEU B 1 14 ? -2.766 -0.302 1.226 1 96.44 14 LEU B CA 1
ATOM 1587 C C . LEU B 1 14 ? -4.055 -0.048 0.454 1 96.44 14 LEU B C 1
ATOM 1589 O O . LEU B 1 14 ? -4.02 0.415 -0.689 1 96.44 14 LEU B O 1
ATOM 1593 N N . GLU B 1 15 ? -5.203 -0.341 1.05 1 95.19 15 GLU B N 1
ATOM 1594 C CA . GLU B 1 15 ? -6.508 -0.105 0.439 1 95.19 15 GLU B CA 1
ATOM 1595 C C . GLU B 1 15 ? -6.727 1.378 0.154 1 95.19 15 GLU B C 1
ATOM 1597 O O . GLU B 1 15 ? -7.168 1.749 -0.935 1 95.19 15 GLU B O 1
ATOM 1602 N N . ALA B 1 16 ? -6.43 2.172 1.099 1 96.25 16 ALA B N 1
ATOM 1603 C CA . ALA B 1 16 ? -6.582 3.615 0.935 1 96.25 16 ALA B CA 1
ATOM 1604 C C . ALA B 1 16 ? -5.742 4.129 -0.229 1 96.25 16 ALA B C 1
ATOM 1606 O O . ALA B 1 16 ? -6.195 4.969 -1.009 1 96.25 16 ALA B O 1
ATOM 1607 N N . MET B 1 17 ? -4.547 3.637 -0.322 1 95.06 17 MET B N 1
ATOM 1608 C CA . MET B 1 17 ? -3.619 4.078 -1.358 1 95.06 17 MET B CA 1
ATOM 1609 C C . MET B 1 17 ? -4.059 3.582 -2.73 1 95.06 17 MET B C 1
ATOM 1611 O O . MET B 1 17 ? -3.812 4.242 -3.742 1 95.06 17 MET B O 1
ATOM 1615 N N . THR B 1 18 ? -4.734 2.438 -2.76 1 92.38 18 THR B N 1
ATOM 1616 C CA . THR B 1 18 ? -5.184 1.817 -4 1 92.38 18 THR B CA 1
ATOM 1617 C C . THR B 1 18 ? -6.461 2.48 -4.504 1 92.38 18 THR B C 1
ATOM 1619 O O . THR B 1 18 ? -6.684 2.582 -5.711 1 92.38 18 THR B O 1
ATOM 1622 N N . PHE B 1 19 ? -7.254 2.957 -3.604 1 93.06 19 PHE B N 1
ATOM 1623 C CA . PHE B 1 19 ? -8.531 3.582 -3.93 1 93.06 19 PHE B CA 1
ATOM 1624 C C . PHE B 1 19 ? -8.617 4.984 -3.338 1 93.06 19 PHE B C 1
ATOM 1626 O O . PHE B 1 19 ? -9.352 5.215 -2.375 1 93.06 19 PHE B O 1
ATOM 1633 N N . PRO B 1 20 ? -7.949 5.941 -4.066 1 94.31 20 PRO B N 1
ATOM 1634 C CA . PRO B 1 20 ? -7.902 7.309 -3.547 1 94.31 20 PRO B CA 1
ATOM 1635 C C . PRO B 1 20 ? -9.289 7.902 -3.312 1 94.31 20 PRO B C 1
ATOM 1637 O O . PRO B 1 20 ? -10.172 7.773 -4.168 1 94.31 20 PRO B O 1
ATOM 1640 N N . GLY B 1 21 ? -9.453 8.508 -2.172 1 94.06 21 GLY B N 1
ATOM 1641 C CA . GLY B 1 21 ? -10.719 9.141 -1.837 1 94.06 21 GLY B CA 1
ATOM 1642 C C . GLY B 1 21 ? -11.625 8.25 -1.008 1 94.06 21 GLY B C 1
ATOM 1643 O O . GLY B 1 21 ? -12.594 8.727 -0.414 1 94.06 21 GLY B O 1
ATOM 1644 N N . LYS B 1 22 ? -11.359 6.988 -1.041 1 93.69 22 LYS B N 1
ATOM 1645 C CA . LYS B 1 22 ? -12.148 6.098 -0.195 1 93.69 22 LYS B CA 1
ATOM 1646 C C . LYS B 1 22 ? -11.867 6.352 1.283 1 93.69 22 LYS B C 1
ATOM 1648 O O . LYS B 1 22 ? -10.711 6.418 1.699 1 93.69 22 LYS B O 1
ATOM 1653 N N . ILE B 1 23 ? -12.922 6.492 2.035 1 96 23 ILE B N 1
ATOM 1654 C CA . ILE B 1 23 ? -12.805 6.738 3.469 1 96 23 ILE B CA 1
ATOM 1655 C C . ILE B 1 23 ? -12.852 5.41 4.223 1 96 23 ILE B C 1
ATOM 1657 O O . ILE B 1 23 ? -13.758 4.602 4.016 1 96 23 ILE B O 1
ATOM 1661 N N . LEU B 1 24 ? -11.867 5.207 5.094 1 96.56 24 LEU B N 1
ATOM 1662 C CA . LEU B 1 24 ? -11.797 3.973 5.871 1 96.56 24 LEU B CA 1
ATOM 1663 C C . LEU B 1 24 ? -11.664 4.277 7.359 1 96.56 24 LEU B C 1
ATOM 1665 O O . LEU B 1 24 ? -11.141 5.328 7.738 1 96.56 24 LEU B O 1
ATOM 1669 N N . GLN B 1 25 ? -12.078 3.398 8.125 1 97.62 25 GLN B N 1
ATOM 1670 C CA . GLN B 1 25 ? -11.93 3.527 9.57 1 97.62 25 GLN B CA 1
ATOM 1671 C C . GLN B 1 25 ? -10.633 2.883 10.047 1 97.62 25 GLN B C 1
ATOM 1673 O O . GLN B 1 25 ? -10.336 1.739 9.695 1 97.62 25 GLN B O 1
ATOM 1678 N N . LEU B 1 26 ? -9.875 3.58 10.82 1 97.69 26 LEU B N 1
ATOM 1679 C CA . LEU B 1 26 ? -8.609 3.09 11.375 1 97.69 26 LEU B CA 1
ATOM 1680 C C . LEU B 1 26 ? -8.766 2.725 12.844 1 97.69 26 LEU B C 1
ATOM 1682 O O . LEU B 1 26 ? -9.531 3.367 13.57 1 97.69 26 LEU B O 1
ATOM 1686 N N . GLU B 1 27 ? -8.086 1.796 13.258 1 96.62 27 GLU B N 1
ATOM 1687 C CA . GLU B 1 27 ? -8.125 1.38 14.656 1 96.62 27 GLU B CA 1
ATOM 1688 C C . GLU B 1 27 ? -7.293 2.316 15.531 1 96.62 27 GLU B C 1
ATOM 1690 O O . GLU B 1 27 ? -6.398 3.008 15.039 1 96.62 27 GLU B O 1
ATOM 1695 N N . GLN B 1 28 ? -7.574 2.275 16.781 1 96.5 28 GLN B N 1
ATOM 1696 C CA . GLN B 1 28 ? -6.844 3.096 17.734 1 96.5 28 GLN B CA 1
ATOM 1697 C C . GLN B 1 28 ? -5.559 2.406 18.188 1 96.5 28 GLN B C 1
ATOM 1699 O O . GLN B 1 28 ? -5.496 1.176 18.25 1 96.5 28 GLN B O 1
ATOM 1704 N N . SER B 1 29 ? -4.594 3.193 18.438 1 95.31 29 SER B N 1
ATOM 1705 C CA . SER B 1 29 ? -3.383 2.688 19.078 1 95.31 29 SER B CA 1
ATOM 1706 C C . SER B 1 29 ? -3.598 2.453 20.562 1 95.31 29 SER B C 1
ATOM 1708 O O . SER B 1 29 ? -4.371 3.166 21.203 1 95.31 29 SER B O 1
ATOM 1710 N N . PRO B 1 30 ? -2.912 1.434 21.094 1 91.56 30 PRO B N 1
ATOM 1711 C CA . PRO B 1 30 ? -2.932 1.297 22.547 1 91.56 30 PRO B CA 1
ATOM 1712 C C . PRO B 1 30 ? -2.123 2.383 23.25 1 91.56 30 PRO B C 1
ATOM 1714 O O . PRO B 1 30 ? -2.254 2.566 24.469 1 91.56 30 PRO B O 1
ATOM 1717 N N . ASN B 1 31 ? -1.26 3.068 22.531 1 90.81 31 ASN B N 1
ATOM 1718 C CA . ASN B 1 31 ? -0.403 4.109 23.094 1 90.81 31 ASN B CA 1
ATOM 1719 C C . ASN B 1 31 ? -0.94 5.504 22.781 1 90.81 31 ASN B C 1
ATOM 1721 O O . ASN B 1 31 ? -1.559 5.719 21.734 1 90.81 31 ASN B O 1
ATOM 1725 N N . GLU B 1 32 ? -0.754 6.348 23.703 1 90.19 32 GLU B N 1
ATOM 1726 C CA . GLU B 1 32 ? -1.151 7.738 23.516 1 90.19 32 GLU B CA 1
ATOM 1727 C C . GLU B 1 32 ? 0.068 8.641 23.344 1 90.19 32 GLU B C 1
ATOM 1729 O O . GLU B 1 32 ? 0.99 8.602 24.156 1 90.19 32 GLU B O 1
ATOM 1734 N N . LEU B 1 33 ? 0.035 9.391 22.266 1 92.06 33 LEU B N 1
ATOM 1735 C CA . LEU B 1 33 ? 1.062 10.391 22 1 92.06 33 LEU B CA 1
ATOM 1736 C C . LEU B 1 33 ? 0.434 11.742 21.688 1 92.06 33 LEU B C 1
ATOM 1738 O O . LEU B 1 33 ? 0.524 12.219 20.547 1 92.06 33 LEU B O 1
ATOM 1742 N N . SER B 1 34 ? -0.081 12.359 22.719 1 90.5 34 SER B N 1
ATOM 1743 C CA . SER B 1 34 ? -0.688 13.672 22.516 1 90.5 34 SER B CA 1
ATOM 1744 C C . SER B 1 34 ? 0.308 14.648 21.891 1 90.5 34 SER B C 1
ATOM 1746 O O . SER B 1 34 ? 1.489 14.641 22.25 1 90.5 34 SER B O 1
ATOM 1748 N N . PRO B 1 35 ? -0.137 15.516 20.953 1 94.19 35 PRO B N 1
ATOM 1749 C CA . PRO B 1 35 ? -1.515 15.789 20.531 1 94.19 35 PRO B CA 1
ATOM 1750 C C . PRO B 1 35 ? -1.948 14.969 19.328 1 94.19 35 PRO B C 1
ATOM 1752 O O . PRO B 1 35 ? -2.977 15.258 18.719 1 94.19 35 PRO B O 1
ATOM 1755 N N . LEU B 1 36 ? -1.216 13.953 18.969 1 96.56 36 LEU B N 1
ATOM 1756 C CA . LEU B 1 36 ? -1.563 13.164 17.781 1 96.56 36 LEU B CA 1
ATOM 1757 C C . LEU B 1 36 ? -2.816 12.328 18.047 1 96.56 36 LEU B C 1
ATOM 1759 O O . LEU B 1 36 ? -3.031 11.844 19.156 1 96.56 36 LEU B O 1
ATOM 1763 N N . TYR B 1 37 ? -3.611 12.234 17 1 97.38 37 TYR B N 1
ATOM 1764 C CA . TYR B 1 37 ? -4.703 11.266 17.062 1 97.38 37 TYR B CA 1
ATOM 1765 C C . TYR B 1 37 ? -4.168 9.852 17.281 1 97.38 37 TYR B C 1
ATOM 1767 O O . TYR B 1 37 ? -3.082 9.516 16.797 1 97.38 37 TYR B O 1
ATOM 1775 N N . SER B 1 38 ? -4.965 9.062 17.969 1 97.06 38 SER B N 1
ATOM 1776 C CA . SER B 1 38 ? -4.594 7.684 18.25 1 97.06 38 SER B CA 1
ATOM 1777 C C . SER B 1 38 ? -4.324 6.914 16.953 1 97.06 38 SER B C 1
ATOM 1779 O O . SER B 1 38 ? -3.42 6.078 16.906 1 97.06 38 SER B O 1
ATOM 1781 N N . GLN B 1 39 ? -5.121 7.156 15.945 1 97.94 39 GLN B N 1
ATOM 1782 C CA . GLN B 1 39 ? -4.977 6.492 14.656 1 97.94 39 GLN B CA 1
ATOM 1783 C C . GLN B 1 39 ? -3.664 6.879 13.977 1 97.94 39 GLN B C 1
ATOM 1785 O O . GLN B 1 39 ? -3.02 6.047 13.336 1 97.94 39 GLN B O 1
ATOM 1790 N N . THR B 1 40 ? -3.26 8.148 14.148 1 97.88 40 THR B N 1
ATOM 1791 C CA . THR B 1 40 ? -1.979 8.602 13.609 1 97.88 40 THR B CA 1
ATOM 1792 C C . THR B 1 40 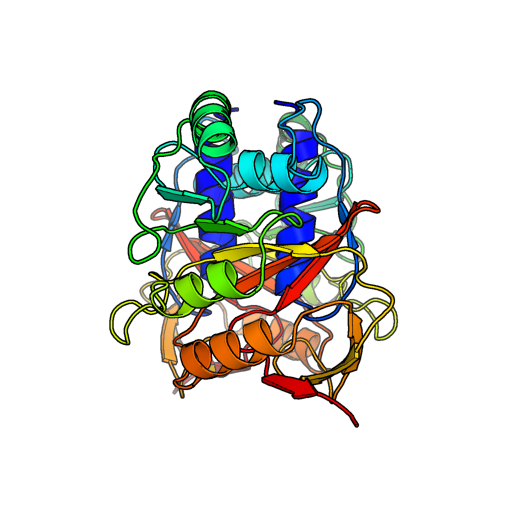? -0.824 7.863 14.281 1 97.88 40 THR B C 1
ATOM 1794 O O . THR B 1 40 ? 0.112 7.422 13.609 1 97.88 40 THR B O 1
ATOM 1797 N N . VAL B 1 41 ? -0.933 7.695 15.547 1 96.75 41 VAL B N 1
ATOM 1798 C CA . VAL B 1 41 ? 0.078 6.973 16.312 1 96.75 41 VAL B CA 1
ATOM 1799 C C . VAL B 1 41 ? 0.187 5.539 15.797 1 96.75 41 VAL B C 1
ATOM 1801 O O . VAL B 1 41 ? 1.29 5.031 15.578 1 96.75 41 VAL B O 1
ATOM 1804 N N . LEU B 1 42 ? -0.944 4.926 15.602 1 96.75 42 LEU B N 1
ATOM 1805 C CA . LEU B 1 42 ? -0.962 3.551 15.117 1 96.75 42 LEU B CA 1
ATOM 1806 C C . LEU B 1 42 ? -0.321 3.451 13.734 1 96.75 42 LEU B C 1
ATOM 1808 O O . LEU B 1 42 ? 0.432 2.514 13.461 1 96.75 42 LEU B O 1
ATOM 1812 N N . VAL B 1 43 ? -0.606 4.418 12.883 1 97.75 43 VAL B N 1
ATOM 1813 C CA . VAL B 1 43 ? -0.014 4.441 11.547 1 97.75 43 VAL B CA 1
ATOM 1814 C C . VAL B 1 43 ? 1.504 4.566 11.656 1 97.75 43 VAL B C 1
ATOM 1816 O O . VAL B 1 43 ? 2.244 3.873 10.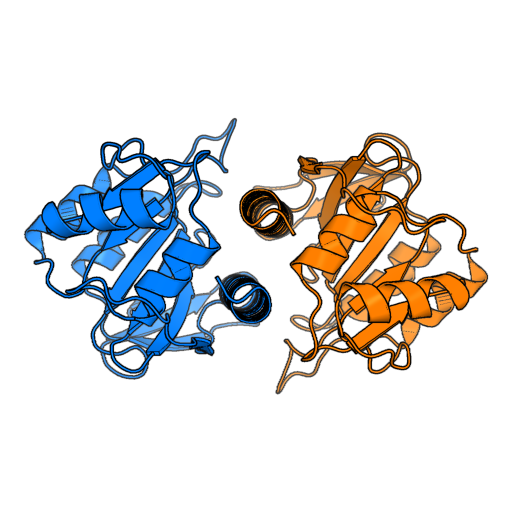961 1 97.75 43 VAL B O 1
ATOM 1819 N N . CYS B 1 44 ? 1.979 5.395 12.547 1 97.06 44 CYS B N 1
ATOM 1820 C CA . CYS B 1 44 ? 3.41 5.531 12.789 1 97.06 44 CYS B CA 1
ATOM 1821 C C . CYS B 1 44 ? 4.016 4.207 13.242 1 97.06 44 CYS B C 1
ATOM 1823 O O . CYS B 1 44 ? 5.016 3.756 12.688 1 97.06 44 CYS B O 1
ATOM 1825 N N . GLN B 1 45 ? 3.361 3.602 14.141 1 94.81 45 GLN B N 1
ATOM 1826 C CA . GLN B 1 45 ? 3.857 2.34 14.68 1 94.81 45 GLN B CA 1
ATOM 1827 C C . GLN B 1 45 ? 3.881 1.255 13.609 1 94.81 45 GLN B C 1
ATOM 1829 O O . GLN B 1 45 ? 4.664 0.307 13.695 1 94.81 45 GLN B O 1
ATOM 1834 N N . THR B 1 46 ? 3.039 1.424 12.664 1 95.94 46 THR B N 1
ATOM 1835 C CA . THR B 1 46 ? 2.9 0.425 11.609 1 95.94 46 THR B CA 1
ATOM 1836 C C . THR B 1 46 ? 3.98 0.607 10.547 1 95.94 46 THR B C 1
ATOM 1838 O O . THR B 1 46 ? 4.543 -0.372 10.055 1 95.94 46 THR B O 1
ATOM 1841 N N . LEU B 1 47 ? 4.367 1.815 10.273 1 97.12 47 LEU B N 1
ATOM 1842 C CA . LEU B 1 47 ? 5.188 2.057 9.086 1 97.12 47 LEU B CA 1
ATOM 1843 C C . LEU B 1 47 ? 6.602 2.475 9.484 1 97.12 47 LEU B C 1
ATOM 1845 O O . LEU B 1 47 ? 7.527 2.371 8.68 1 97.12 47 LEU B O 1
ATOM 1849 N N . LEU B 1 48 ? 6.789 2.988 10.656 1 96.81 48 LEU B N 1
ATOM 1850 C CA . LEU B 1 48 ? 8.102 3.502 11.039 1 96.81 48 LEU B CA 1
ATOM 1851 C C . LEU B 1 48 ? 8.891 2.453 11.82 1 96.81 48 LEU B C 1
ATOM 1853 O O . LEU B 1 48 ? 8.32 1.734 12.648 1 96.81 48 LEU B O 1
ATOM 1857 N N . ASP B 1 49 ? 10.125 2.41 11.586 1 95.56 49 ASP B N 1
ATOM 1858 C CA . ASP B 1 49 ? 11.094 1.606 12.328 1 95.56 49 ASP B CA 1
ATOM 1859 C C . ASP B 1 49 ? 12.484 2.23 12.273 1 95.56 49 ASP B C 1
ATOM 1861 O O . ASP B 1 49 ? 12.633 3.395 11.898 1 95.56 49 ASP B O 1
ATOM 1865 N N . GLY B 1 50 ? 13.469 1.546 12.633 1 96.06 50 GLY B N 1
ATOM 1866 C CA . GLY B 1 50 ? 14.805 2.098 12.734 1 96.06 50 GLY B CA 1
ATOM 1867 C C . GLY B 1 50 ? 15.445 2.371 11.383 1 96.06 50 GLY B C 1
ATOM 1868 O O . GLY B 1 50 ? 16.5 2.998 11.312 1 96.06 50 GLY B O 1
ATOM 1869 N N . GLU B 1 51 ? 14.805 2.047 10.266 1 95.81 51 GLU B N 1
ATOM 1870 C CA . GLU B 1 51 ? 15.406 2.164 8.938 1 95.81 51 GLU B CA 1
ATOM 1871 C C . GLU B 1 51 ? 14.867 3.383 8.195 1 95.81 51 GLU B C 1
ATOM 1873 O O . GLU B 1 51 ? 15.258 3.641 7.051 1 95.81 51 GLU B O 1
ATOM 1878 N N . VAL B 1 52 ? 13.969 4.09 8.797 1 97.5 52 VAL B N 1
ATOM 1879 C CA . VAL B 1 52 ? 13.391 5.242 8.117 1 97.5 52 VAL B CA 1
ATOM 1880 C C . VAL B 1 52 ? 13.5 6.48 9.008 1 97.5 52 VAL B C 1
ATOM 1882 O O . VAL B 1 52 ? 13.773 6.367 10.203 1 97.5 52 VAL B O 1
ATOM 1885 N N . THR B 1 53 ? 13.336 7.641 8.391 1 97.94 53 THR B N 1
ATOM 1886 C CA . THR B 1 53 ? 13.391 8.922 9.078 1 97.94 53 THR B CA 1
ATOM 1887 C C . THR B 1 53 ? 12.023 9.594 9.086 1 97.94 53 THR B C 1
ATOM 1889 O O . THR B 1 53 ? 11.156 9.266 8.273 1 97.94 53 THR B O 1
ATOM 1892 N N . TYR B 1 54 ? 11.82 10.461 10.094 1 97.94 54 TYR B N 1
ATOM 1893 C CA . TYR B 1 54 ? 10.57 11.203 10.172 1 97.94 54 TYR B CA 1
ATOM 1894 C C . TYR B 1 54 ? 10.812 12.641 10.625 1 97.94 54 TYR B C 1
ATOM 1896 O O . TYR B 1 54 ? 11.852 12.945 11.203 1 97.94 54 TYR B O 1
ATOM 1904 N N . ALA B 1 55 ? 9.891 13.469 10.289 1 97.38 55 ALA B N 1
ATOM 1905 C CA . ALA B 1 55 ? 9.797 14.828 10.82 1 97.38 55 ALA B CA 1
ATOM 1906 C C . ALA B 1 55 ? 8.398 15.117 11.344 1 97.38 55 ALA B C 1
ATOM 1908 O O . ALA B 1 55 ? 7.41 14.57 10.844 1 97.38 55 ALA B O 1
ATOM 1909 N N . VAL B 1 56 ? 8.289 15.914 12.383 1 96.5 56 VAL B N 1
ATOM 1910 C CA . VAL B 1 56 ? 7.016 16.406 12.891 1 96.5 56 VAL B CA 1
ATOM 1911 C C . VAL B 1 56 ? 6.945 17.922 12.727 1 96.5 56 VAL B C 1
ATOM 1913 O O . VAL B 1 56 ? 7.859 18.641 13.141 1 96.5 56 VAL B O 1
ATOM 1916 N N . ILE B 1 57 ? 5.934 18.328 12.117 1 94.44 57 ILE B N 1
ATOM 1917 C CA . ILE B 1 57 ? 5.77 19.766 11.938 1 94.44 57 ILE B CA 1
ATOM 1918 C C . ILE B 1 57 ? 5.18 20.375 13.203 1 94.44 57 ILE B C 1
ATOM 1920 O O . ILE B 1 57 ? 4.199 19.875 13.75 1 94.44 57 ILE B O 1
ATOM 1924 N N . GLY B 1 58 ? 5.707 21.484 13.703 1 86.88 58 GLY B N 1
ATOM 1925 C CA . GLY B 1 58 ? 5.16 22.328 14.758 1 86.88 58 GLY B CA 1
ATOM 1926 C C . GLY B 1 58 ? 5.324 21.734 16.141 1 86.88 58 GLY B C 1
ATOM 1927 O O . GLY B 1 58 ? 5.152 22.422 17.141 1 86.88 58 GLY B O 1
ATOM 1928 N N . GLU B 1 59 ? 5.48 20.391 16.344 1 76.56 59 GLU B N 1
ATOM 1929 C CA . GLU B 1 59 ? 5.469 19.781 17.672 1 76.56 59 GLU B CA 1
ATOM 1930 C C . GLU B 1 59 ? 6.75 18.984 17.922 1 76.56 59 GLU B C 1
ATOM 1932 O O . GLU B 1 59 ? 6.773 17.766 17.766 1 76.56 59 GLU B O 1
ATOM 1937 N N . LYS B 1 60 ? 7.711 19.578 18.531 1 75.5 60 LYS B N 1
ATOM 1938 C CA . LYS B 1 60 ? 9 18.938 18.75 1 75.5 60 LYS B CA 1
ATOM 1939 C C . LYS B 1 60 ? 8.883 17.828 19.812 1 75.5 60 LYS B C 1
ATOM 1941 O O . LYS B 1 60 ? 9.484 16.766 19.656 1 75.5 60 LYS B O 1
ATOM 1946 N N . LYS B 1 61 ? 8.047 18.031 20.875 1 82.5 61 LYS B N 1
ATOM 1947 C CA . LYS B 1 61 ? 7.926 17.078 21.969 1 82.5 61 LYS B CA 1
ATOM 1948 C C . LYS B 1 61 ? 7.363 15.75 21.469 1 82.5 61 LYS B C 1
ATOM 1950 O O . LYS B 1 61 ? 7.805 14.68 21.891 1 82.5 61 LYS B O 1
ATOM 1955 N N . VAL B 1 62 ? 6.512 15.766 20.453 1 87.12 62 VAL B N 1
ATOM 1956 C CA . VAL B 1 62 ? 5.883 14.57 19.922 1 87.12 62 VAL B CA 1
ATOM 1957 C C . VAL B 1 62 ? 6.922 13.742 19.156 1 87.12 62 VAL B C 1
ATOM 1959 O O . VAL B 1 62 ? 6.855 12.508 19.156 1 87.12 62 VAL B O 1
ATOM 1962 N N . GLY B 1 63 ? 7.844 14.422 18.625 1 85.75 63 GLY B N 1
ATOM 1963 C CA . GLY B 1 63 ? 8.898 13.75 17.875 1 85.75 63 GLY B CA 1
ATOM 1964 C C . GLY B 1 63 ? 9.703 12.789 18.719 1 85.75 63 GLY B C 1
ATOM 1965 O O . GLY B 1 63 ? 9.977 11.656 18.297 1 85.75 63 GLY B O 1
ATOM 1966 N N . GLN B 1 64 ? 10.047 13.195 19.906 1 88.12 64 GLN B N 1
ATOM 1967 C CA . GLN B 1 64 ? 10.828 12.344 20.797 1 88.12 64 GLN B CA 1
ATOM 1968 C C . GLN B 1 64 ? 10.055 11.086 21.172 1 88.12 64 GLN B C 1
ATOM 1970 O O . GLN B 1 64 ? 10.633 10 21.266 1 88.12 64 GLN B O 1
ATOM 1975 N N . SER B 1 65 ? 8.797 11.25 21.375 1 91.88 65 SER B N 1
ATOM 1976 C CA . SER B 1 65 ? 7.953 10.117 21.75 1 91.88 65 SER B CA 1
ATOM 1977 C C . SER B 1 65 ? 7.836 9.125 20.594 1 91.88 65 SER B C 1
ATOM 1979 O O . SER B 1 65 ? 7.84 7.91 20.812 1 91.88 65 SER B O 1
ATOM 1981 N N . ILE B 1 66 ? 7.793 9.625 19.422 1 93.69 66 ILE B N 1
ATOM 1982 C CA . ILE B 1 66 ? 7.719 8.758 18.25 1 93.69 66 ILE B CA 1
ATOM 1983 C C . ILE B 1 66 ? 8.969 7.895 18.156 1 93.69 66 ILE B C 1
ATOM 1985 O O . ILE B 1 66 ? 8.883 6.688 17.922 1 93.69 66 ILE B O 1
ATOM 1989 N N . GLN B 1 67 ? 10.109 8.523 18.375 1 94.25 67 GLN B N 1
ATOM 1990 C CA . GLN B 1 67 ? 11.367 7.789 18.344 1 94.25 67 GLN B CA 1
ATOM 1991 C C . GLN B 1 67 ? 11.383 6.668 19.375 1 94.25 67 GLN B C 1
ATOM 1993 O O . GLN B 1 67 ? 11.82 5.555 19.094 1 94.25 67 GLN B O 1
ATOM 1998 N N . ALA B 1 68 ? 10.914 6.926 20.516 1 93.06 68 ALA B N 1
ATOM 1999 C CA . ALA B 1 68 ? 10.898 5.945 21.594 1 93.06 68 ALA B CA 1
ATOM 2000 C C . ALA B 1 68 ? 10.023 4.75 21.25 1 93.06 68 ALA B C 1
ATOM 2002 O O . ALA B 1 68 ? 10.352 3.609 21.578 1 93.06 68 ALA B O 1
ATOM 2003 N N . TYR B 1 69 ? 8.945 4.98 20.531 1 90.94 69 TYR B N 1
ATOM 2004 C CA . TYR B 1 69 ? 7.961 3.936 20.266 1 90.94 69 TYR B CA 1
ATOM 2005 C C . TYR B 1 69 ? 8.312 3.166 18.984 1 90.94 69 TYR B C 1
ATOM 2007 O O . TYR B 1 69 ? 7.945 1.998 18.844 1 90.94 69 TYR B O 1
ATOM 2015 N N . THR B 1 70 ? 9.008 3.771 18.078 1 93.12 70 THR B N 1
ATOM 2016 C CA . THR B 1 70 ? 9.164 3.164 16.766 1 93.12 70 THR B CA 1
ATOM 2017 C C . THR B 1 70 ? 10.633 2.852 16.484 1 93.12 70 THR B C 1
ATOM 2019 O O . THR B 1 70 ? 10.938 2.072 15.578 1 93.12 70 THR B O 1
ATOM 2022 N N . GLY B 1 71 ? 11.531 3.557 17.172 1 94.44 71 GLY B N 1
ATOM 2023 C CA . GLY B 1 71 ? 12.961 3.42 16.906 1 94.44 71 GLY B CA 1
ATOM 2024 C C . GLY B 1 71 ? 13.422 4.219 15.703 1 94.44 71 GLY B C 1
ATOM 2025 O O . GLY B 1 71 ? 14.602 4.203 15.359 1 94.44 71 GLY B O 1
ATOM 2026 N N . SER B 1 72 ? 12.508 4.895 15.086 1 96.69 72 SER B N 1
ATOM 2027 C CA . SER B 1 72 ? 12.859 5.691 13.922 1 96.69 72 SER B CA 1
ATOM 2028 C C . SER B 1 72 ? 13.688 6.91 14.305 1 96.69 72 SER B C 1
ATOM 2030 O O . SER B 1 72 ? 13.891 7.18 15.492 1 96.69 72 SER B O 1
ATOM 2032 N N . HIS B 1 73 ? 14.164 7.633 13.242 1 96.12 73 HIS B N 1
ATOM 2033 C CA . HIS B 1 73 ? 15.062 8.758 13.477 1 96.12 73 HIS B CA 1
ATOM 2034 C C . HIS B 1 73 ? 14.477 10.055 12.93 1 96.12 73 HIS B C 1
ATOM 2036 O O . HIS B 1 73 ? 13.93 10.078 11.828 1 96.12 73 HIS B O 1
ATOM 2042 N N . GLU B 1 74 ? 14.641 11.062 13.75 1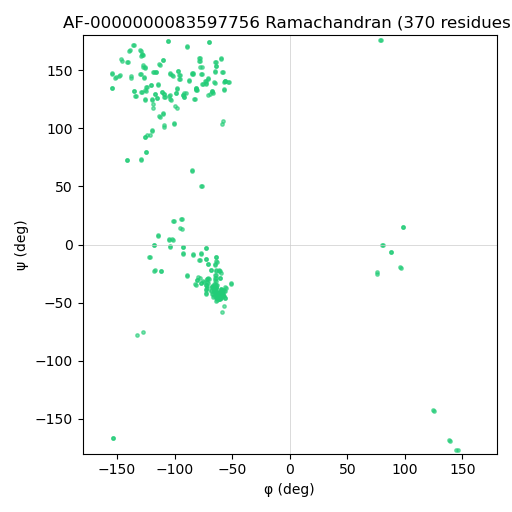 96.12 74 GLU B N 1
ATOM 2043 C CA . GLU B 1 74 ? 14.164 12.367 13.305 1 96.12 74 GLU B CA 1
ATOM 2044 C C . GLU B 1 74 ? 15.086 12.953 12.242 1 96.12 74 GLU B C 1
ATOM 2046 O O . GLU B 1 74 ? 16.312 12.812 12.32 1 96.12 74 GLU B O 1
ATOM 2051 N N . ALA B 1 75 ? 14.57 13.578 11.258 1 96.94 75 ALA B N 1
ATOM 2052 C CA . ALA B 1 75 ? 15.289 14.281 10.195 1 96.94 75 ALA B CA 1
ATOM 2053 C C . ALA B 1 75 ? 14.609 15.594 9.852 1 96.94 75 ALA B C 1
ATOM 2055 O O . ALA B 1 75 ? 13.5 15.875 10.32 1 96.94 75 ALA B O 1
ATOM 2056 N N . LYS B 1 76 ? 15.336 16.422 9.094 1 96.69 76 LYS B N 1
ATOM 2057 C CA . LYS B 1 76 ? 14.719 17.641 8.57 1 96.69 76 LYS B CA 1
ATOM 2058 C C . LYS B 1 76 ? 13.602 17.297 7.582 1 96.69 76 LYS B C 1
ATOM 2060 O O . LYS B 1 76 ? 13.594 16.219 6.984 1 96.69 76 LYS B O 1
ATOM 2065 N N . VAL B 1 77 ? 12.711 18.219 7.418 1 97.06 77 VAL B N 1
ATOM 2066 C CA . VAL B 1 77 ? 11.555 18.047 6.551 1 97.06 77 VAL B CA 1
ATOM 2067 C C . VAL B 1 77 ? 12.016 17.672 5.145 1 97.06 77 VAL B C 1
ATOM 2069 O O . VAL B 1 77 ? 11.422 16.797 4.496 1 97.06 77 VAL B O 1
ATOM 2072 N N . GLU B 1 78 ? 13.133 18.234 4.66 1 97.56 78 GLU B N 1
ATOM 2073 C CA . GLU B 1 78 ? 13.602 18.047 3.289 1 97.56 78 GLU B CA 1
ATOM 2074 C C . GLU B 1 78 ? 14.258 16.688 3.104 1 97.56 78 GLU B C 1
ATOM 2076 O O . GLU B 1 78 ? 14.531 16.266 1.977 1 97.56 78 GLU B O 1
ATOM 2081 N N . GLU B 1 79 ? 14.461 15.945 4.188 1 97.56 79 GLU B N 1
ATOM 2082 C CA . GLU B 1 79 ? 15.156 14.664 4.121 1 97.56 79 GLU B CA 1
ATOM 2083 C 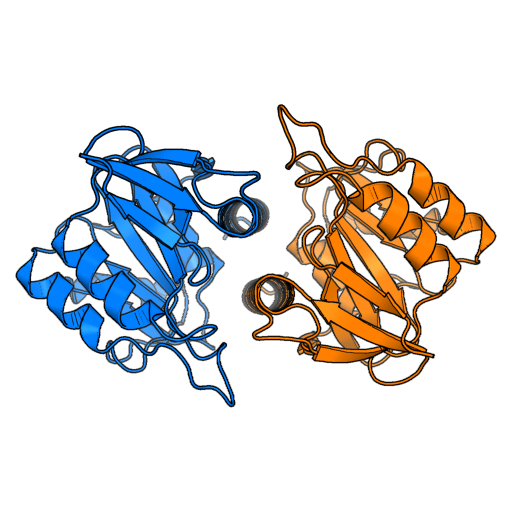C . GLU B 1 79 ? 14.273 13.531 4.652 1 97.56 79 GLU B C 1
ATOM 2085 O O . GLU B 1 79 ? 14.578 12.352 4.457 1 97.56 79 GLU B O 1
ATOM 2090 N N . ALA B 1 80 ? 13.188 13.844 5.266 1 98.19 80 ALA B N 1
ATOM 2091 C CA . ALA B 1 80 ? 12.398 12.875 6.02 1 98.19 80 ALA B CA 1
ATOM 2092 C C . ALA B 1 80 ? 11.609 11.961 5.082 1 98.19 80 ALA B C 1
ATOM 2094 O O . ALA B 1 80 ? 11.016 12.43 4.105 1 98.19 80 ALA B O 1
ATOM 2095 N N . ASP B 1 81 ? 11.57 10.656 5.398 1 98.25 81 ASP B N 1
ATOM 2096 C CA . ASP B 1 81 ? 10.75 9.695 4.664 1 98.25 81 ASP B CA 1
ATOM 2097 C C . ASP B 1 81 ? 9.266 9.883 4.973 1 98.25 81 ASP B C 1
ATOM 2099 O O . ASP B 1 81 ? 8.414 9.711 4.098 1 98.25 81 ASP B O 1
ATOM 2103 N N . PHE B 1 82 ? 9 10.172 6.23 1 98.56 82 PHE B N 1
ATOM 2104 C CA . PHE B 1 82 ? 7.648 10.398 6.711 1 98.56 82 PHE B CA 1
ATOM 2105 C C . PHE B 1 82 ? 7.547 11.75 7.418 1 98.56 82 PHE B C 1
ATOM 2107 O O . PHE B 1 82 ? 8.414 12.102 8.219 1 98.56 82 PHE B O 1
ATOM 2114 N N . ILE B 1 83 ? 6.543 12.484 7.078 1 98.31 83 ILE B N 1
ATOM 2115 C CA . ILE B 1 83 ? 6.312 13.758 7.742 1 98.31 83 ILE B CA 1
ATOM 2116 C C . ILE B 1 83 ? 4.949 13.742 8.43 1 98.31 83 ILE B C 1
ATOM 2118 O O . ILE B 1 83 ? 3.926 13.5 7.781 1 98.31 83 ILE B O 1
ATOM 2122 N N . ILE B 1 84 ? 4.918 14.016 9.703 1 97.81 84 ILE B N 1
ATOM 2123 C CA . ILE B 1 84 ? 3.703 13.992 10.508 1 97.81 84 ILE B CA 1
ATOM 2124 C C . ILE B 1 84 ? 3.238 15.422 10.773 1 97.81 84 ILE B C 1
ATOM 2126 O O . ILE B 1 84 ? 4.012 16.266 11.25 1 97.81 84 ILE B O 1
ATOM 2130 N N . ILE B 1 85 ? 2.029 15.672 10.422 1 96.88 85 ILE B N 1
ATOM 2131 C CA . ILE B 1 85 ? 1.453 17 10.57 1 96.88 85 ILE B CA 1
ATOM 2132 C C . ILE B 1 85 ? 0.243 16.938 11.5 1 96.88 85 ILE B C 1
ATOM 2134 O O . ILE B 1 85 ? -0.875 16.656 11.055 1 96.88 85 ILE B O 1
ATOM 2138 N N . PRO B 1 86 ? 0.455 17.281 12.766 1 96.44 86 PRO B N 1
ATOM 2139 C CA . PRO B 1 86 ? -0.671 17.297 13.695 1 96.44 86 PRO B CA 1
ATOM 2140 C C . PRO B 1 86 ? -1.723 18.344 13.328 1 96.44 86 PRO B C 1
ATOM 2142 O O . PRO B 1 86 ? -1.41 19.328 12.648 1 96.44 86 PRO B O 1
ATOM 2145 N N . ASN B 1 87 ? -2.912 18.078 13.727 1 94.69 87 ASN B N 1
ATOM 2146 C CA . ASN B 1 87 ? -4.012 19 13.43 1 94.69 87 ASN B CA 1
ATOM 2147 C C . ASN B 1 87 ? -3.814 20.344 14.102 1 94.69 87 ASN B C 1
ATOM 2149 O O . ASN B 1 87 ? -4.453 21.328 13.727 1 94.69 87 ASN B O 1
ATOM 2153 N N . THR B 1 88 ? -2.895 20.516 15 1 92.06 88 THR B N 1
ATOM 2154 C CA . THR B 1 88 ? -2.654 21.734 15.75 1 92.06 88 THR B CA 1
ATOM 2155 C C . THR B 1 88 ? -1.777 22.703 14.961 1 92.06 88 THR B C 1
ATOM 2157 O O . THR B 1 88 ? -1.591 23.844 15.359 1 92.06 88 THR B O 1
ATOM 2160 N N . VAL B 1 89 ? -1.229 22.281 13.859 1 90.5 89 VAL B N 1
ATOM 2161 C CA . VAL B 1 89 ? -0.279 23.062 13.078 1 90.5 89 VAL B CA 1
ATOM 2162 C C . VAL B 1 89 ? -1.013 24.203 12.367 1 90.5 89 VAL B C 1
ATOM 2164 O O . VAL B 1 89 ? -2.109 24 11.836 1 90.5 89 VAL B O 1
ATOM 2167 N N . CYS B 1 90 ? -0.445 25.344 12.344 1 87.31 90 CYS B N 1
ATOM 2168 C CA . CYS B 1 90 ? -1.047 26.5 11.672 1 87.31 90 CYS B CA 1
ATOM 2169 C C . CYS B 1 90 ? -0.608 26.562 10.211 1 87.31 90 CYS B C 1
ATOM 2171 O O . CYS B 1 90 ? 0.305 25.859 9.797 1 87.31 90 CYS B O 1
ATOM 2173 N N . SER B 1 91 ? -1.229 27.453 9.438 1 85.81 91 SER B N 1
ATOM 2174 C CA . SER B 1 91 ? -1.025 27.578 8 1 85.81 91 SER B CA 1
ATOM 2175 C C . SER B 1 91 ? 0.43 27.891 7.672 1 85.81 91 SER B C 1
ATOM 2177 O O . SER B 1 91 ? 0.978 27.375 6.695 1 85.81 91 SER B O 1
ATOM 2179 N N . ASP B 1 92 ? 1.063 28.734 8.484 1 89.5 92 ASP B N 1
ATOM 2180 C CA . ASP B 1 92 ? 2.439 29.141 8.227 1 89.5 92 ASP B CA 1
ATOM 2181 C C . ASP B 1 92 ? 3.398 27.969 8.344 1 89.5 92 ASP B C 1
ATOM 2183 O O . ASP B 1 92 ? 4.391 27.891 7.617 1 89.5 92 ASP B O 1
ATOM 2187 N N . GLU B 1 93 ? 3.074 27.141 9.195 1 91.44 93 GLU B N 1
ATOM 2188 C CA . GLU B 1 93 ? 3.928 25.969 9.398 1 91.44 93 GLU B CA 1
ATOM 2189 C C . GLU B 1 93 ? 3.766 24.969 8.266 1 91.44 93 GLU B C 1
ATOM 2191 O O . GLU B 1 93 ? 4.707 24.25 7.93 1 91.44 93 GLU B O 1
ATOM 2196 N N . ILE B 1 94 ? 2.59 24.906 7.727 1 92.12 94 ILE B N 1
ATOM 2197 C CA . ILE B 1 94 ? 2.311 24 6.609 1 92.12 94 ILE B CA 1
ATOM 2198 C C . ILE B 1 94 ? 3.205 24.359 5.426 1 92.12 94 ILE B C 1
ATOM 2200 O O . ILE B 1 94 ? 3.607 23.484 4.66 1 92.12 94 ILE B O 1
ATOM 2204 N N . ALA B 1 95 ? 3.592 25.641 5.301 1 92.88 95 ALA B N 1
ATOM 2205 C CA . ALA B 1 95 ? 4.438 26.125 4.215 1 92.88 95 ALA B CA 1
ATOM 2206 C C . ALA B 1 95 ? 5.785 25.406 4.203 1 92.88 95 ALA B C 1
ATOM 2208 O O . ALA B 1 95 ? 6.422 25.281 3.156 1 92.88 95 ALA B O 1
ATOM 2209 N N . HIS B 1 96 ? 6.195 24.891 5.309 1 93.75 96 HIS B N 1
ATOM 2210 C CA . HIS B 1 96 ? 7.457 24.172 5.43 1 93.75 96 HIS B CA 1
ATOM 2211 C C . HIS B 1 96 ? 7.441 22.891 4.594 1 93.75 96 HIS B C 1
ATOM 2213 O O . HIS B 1 96 ? 8.5 22.328 4.281 1 93.75 96 HIS B O 1
ATOM 2219 N N . LEU B 1 97 ? 6.301 22.406 4.18 1 96.75 97 LEU B N 1
ATOM 2220 C CA . LEU B 1 97 ? 6.172 21.172 3.416 1 96.75 97 LEU B CA 1
ATOM 2221 C C . LEU B 1 97 ? 6.668 21.359 1.986 1 96.75 97 LEU B C 1
ATOM 2223 O O . LEU B 1 97 ? 6.883 20.391 1.265 1 96.75 97 LEU B O 1
ATOM 2227 N N . LYS B 1 98 ? 6.883 22.656 1.581 1 96.44 98 LYS B N 1
ATOM 2228 C CA . LYS B 1 98 ? 7.316 22.969 0.22 1 96.44 98 LYS B CA 1
ATOM 2229 C C . LYS B 1 98 ? 8.672 22.328 -0.081 1 96.44 98 LYS B C 1
ATOM 2231 O O . LYS B 1 98 ? 9 22.062 -1.242 1 96.44 98 LYS B O 1
ATOM 2236 N N . VAL B 1 99 ? 9.398 22.047 0.969 1 97 99 VAL B N 1
ATOM 2237 C CA . VAL B 1 99 ? 10.75 21.547 0.765 1 97 99 VAL B CA 1
ATOM 2238 C C . VAL B 1 99 ? 10.781 20.031 0.951 1 97 99 VAL B C 1
ATOM 2240 O O . VAL B 1 99 ? 11.852 19.422 0.943 1 97 99 VAL B O 1
ATOM 2243 N N . ALA B 1 100 ? 9.633 19.375 1.179 1 98 100 ALA B N 1
ATOM 2244 C CA . ALA B 1 100 ? 9.57 17.922 1.343 1 98 100 ALA B CA 1
ATOM 2245 C C . ALA B 1 100 ? 10.18 17.203 0.137 1 98 100 ALA B C 1
ATOM 2247 O O . ALA B 1 100 ? 10.039 17.672 -0.999 1 98 100 ALA B O 1
ATOM 2248 N N . LYS B 1 101 ? 10.875 16.156 0.376 1 96.88 101 LYS B N 1
ATOM 2249 C CA . LYS B 1 101 ? 11.484 15.438 -0.746 1 96.88 101 LYS B CA 1
ATOM 2250 C C . LYS B 1 101 ? 10.414 14.781 -1.617 1 96.88 101 LYS B C 1
ATOM 2252 O O . LYS B 1 101 ? 9.5 14.125 -1.105 1 96.88 101 LYS B O 1
ATOM 2257 N N . LYS B 1 102 ? 10.492 14.953 -2.889 1 96.81 102 LYS B N 1
ATOM 2258 C CA . LYS B 1 102 ? 9.492 14.461 -3.83 1 96.81 102 LYS B CA 1
ATOM 2259 C C . LYS B 1 102 ? 10.078 13.383 -4.738 1 96.81 102 LYS B C 1
ATOM 2261 O O . LYS B 1 102 ? 9.414 12.922 -5.672 1 96.81 102 LYS B O 1
ATOM 2266 N N . GLY B 1 103 ? 11.359 12.906 -4.457 1 94.75 103 GLY B N 1
ATOM 2267 C CA . GLY B 1 103 ? 12.055 11.969 -5.324 1 94.75 103 GLY B CA 1
ATOM 2268 C C . GLY B 1 103 ? 12.664 12.625 -6.547 1 94.75 103 GLY B C 1
ATOM 2269 O O . GLY B 1 103 ? 12.656 13.852 -6.672 1 94.75 103 GLY B O 1
ATOM 2270 N N . ASN B 1 104 ? 13.352 11.828 -7.285 1 92.56 104 ASN B N 1
ATOM 2271 C CA . ASN B 1 104 ? 13.891 12.242 -8.57 1 92.56 104 ASN B CA 1
ATOM 2272 C C . ASN B 1 104 ? 13.68 11.18 -9.641 1 92.56 104 ASN B C 1
ATOM 2274 O O . ASN B 1 104 ? 13.203 10.078 -9.344 1 92.56 104 ASN B O 1
ATOM 2278 N N . LEU B 1 105 ? 13.945 11.453 -10.812 1 86 105 LEU B N 1
ATOM 2279 C CA . LEU B 1 105 ? 13.602 10.578 -11.922 1 86 105 LEU B CA 1
ATOM 2280 C C . LEU B 1 105 ? 14.352 9.25 -11.828 1 86 105 LEU B C 1
ATOM 2282 O O . LEU B 1 105 ? 13.836 8.211 -12.234 1 86 105 LEU B O 1
ATOM 2286 N N . LEU B 1 106 ? 15.531 9.344 -11.203 1 87.38 106 LEU B N 1
ATOM 2287 C CA . LEU B 1 106 ? 16.328 8.133 -11.023 1 87.38 106 LEU B CA 1
ATOM 2288 C C . LEU B 1 106 ? 15.766 7.293 -9.883 1 87.38 106 LEU B C 1
ATOM 2290 O O . LEU B 1 106 ? 15.781 6.059 -9.945 1 87.38 106 LEU B O 1
ATOM 2294 N N . ASP B 1 107 ? 15.195 7.992 -8.836 1 90.56 107 ASP B N 1
ATOM 2295 C CA . ASP B 1 107 ? 14.648 7.344 -7.645 1 90.56 107 ASP B CA 1
ATOM 2296 C C . ASP B 1 107 ? 13.375 8.039 -7.18 1 90.56 107 ASP B C 1
ATOM 2298 O O . ASP B 1 107 ? 13.344 8.648 -6.109 1 90.56 107 ASP B O 1
ATOM 2302 N N . PRO B 1 108 ? 12.352 7.809 -7.965 1 89.81 108 PRO B N 1
ATOM 2303 C CA . PRO B 1 108 ? 11.109 8.516 -7.633 1 89.81 108 PRO B CA 1
ATOM 2304 C C . PRO B 1 108 ? 10.547 8.102 -6.273 1 89.81 108 PRO B C 1
ATOM 2306 O O . PRO B 1 108 ? 9.789 8.859 -5.656 1 89.81 108 PRO B O 1
ATOM 2309 N N . GLN B 1 109 ? 10.891 6.922 -5.762 1 88.44 109 GLN B N 1
ATOM 2310 C CA . GLN B 1 109 ? 10.328 6.395 -4.523 1 88.44 109 GLN B CA 1
ATOM 2311 C C . GLN B 1 109 ? 10.977 7.047 -3.305 1 88.44 109 GLN B C 1
ATOM 2313 O O . GLN B 1 109 ? 10.492 6.883 -2.182 1 88.44 109 GLN B O 1
ATOM 2318 N N . LYS B 1 110 ? 12.086 7.738 -3.553 1 93.56 110 LYS B N 1
ATOM 2319 C CA . LYS B 1 110 ? 12.68 8.484 -2.449 1 93.56 110 LYS B CA 1
ATOM 2320 C C . LYS B 1 110 ? 11.898 9.766 -2.166 1 93.56 110 LYS B C 1
ATOM 2322 O O . LYS B 1 110 ? 12.469 10.859 -2.139 1 93.56 110 LYS B O 1
ATOM 2327 N N . SER B 1 111 ? 10.656 9.688 -2.033 1 96.81 111 SER B N 1
ATOM 2328 C CA . SER B 1 111 ? 9.703 10.75 -1.77 1 96.81 111 SER B CA 1
ATOM 2329 C C . SER B 1 111 ? 9.125 10.641 -0.362 1 96.81 111 SER B C 1
ATOM 2331 O O . SER B 1 111 ? 9.25 9.602 0.287 1 96.81 111 SER B O 1
ATOM 2333 N N . ALA B 1 112 ? 8.625 11.719 0.112 1 98.31 112 ALA B N 1
ATOM 2334 C CA . ALA B 1 112 ? 8.031 11.719 1.446 1 98.31 112 ALA B CA 1
ATOM 2335 C C . ALA B 1 112 ? 6.582 11.234 1.404 1 98.31 112 ALA B C 1
ATOM 2337 O O . ALA B 1 112 ? 5.887 11.422 0.404 1 98.31 112 ALA B O 1
ATOM 2338 N N . THR B 1 113 ? 6.168 10.586 2.434 1 98.44 113 THR B N 1
ATOM 2339 C CA . THR B 1 113 ? 4.766 10.312 2.719 1 98.44 113 THR B CA 1
ATOM 2340 C C . THR B 1 113 ? 4.285 11.125 3.912 1 98.44 113 THR B C 1
ATOM 2342 O O . THR B 1 113 ? 4.91 11.117 4.973 1 98.44 113 THR B O 1
ATOM 2345 N N . LEU B 1 114 ? 3.205 11.781 3.734 1 98.62 114 LEU B N 1
ATOM 2346 C CA . LEU B 1 114 ? 2.672 12.633 4.797 1 98.62 114 LEU B CA 1
ATOM 2347 C C . LEU B 1 114 ? 1.581 11.906 5.574 1 98.62 114 LEU B C 1
ATOM 2349 O O . LEU B 1 114 ? 0.729 11.242 4.984 1 98.62 114 LEU B O 1
ATOM 2353 N N . PHE B 1 115 ? 1.648 11.992 6.875 1 98.5 115 PHE B N 1
ATOM 2354 C CA . PHE B 1 115 ? 0.511 11.742 7.754 1 98.5 115 PHE B CA 1
ATOM 2355 C C . PHE B 1 115 ? -0.116 13.047 8.219 1 98.5 115 PHE B C 1
ATOM 2357 O O . PHE B 1 115 ? 0.417 13.719 9.102 1 98.5 115 PHE B O 1
ATOM 2364 N N . PHE B 1 116 ? -1.23 13.367 7.641 1 98.12 116 PHE B N 1
ATOM 2365 C CA . PHE B 1 116 ? -1.811 14.695 7.785 1 98.12 116 PHE B CA 1
ATOM 2366 C C . PHE B 1 116 ? -3.117 14.641 8.57 1 98.12 116 PHE B C 1
ATOM 2368 O O . PHE B 1 116 ? -4.125 14.141 8.062 1 98.12 116 PHE B O 1
ATOM 2375 N N . GLU B 1 117 ? -3.076 15.156 9.758 1 97.69 117 GLU B N 1
ATOM 2376 C CA . GLU B 1 117 ? -4.285 15.172 10.578 1 97.69 117 GLU B CA 1
ATOM 2377 C C . GLU B 1 117 ? -5.203 16.328 10.188 1 97.69 117 GLU B C 1
ATOM 2379 O O . GLU B 1 117 ? -4.742 17.453 10.008 1 97.69 117 GLU B O 1
ATOM 2384 N N . VAL B 1 118 ? -6.422 16.047 10.031 1 97 118 VAL B N 1
ATOM 2385 C CA . VAL B 1 118 ? -7.441 17.047 9.727 1 97 118 VAL B CA 1
ATOM 2386 C C . VAL B 1 118 ? -8.625 16.891 10.688 1 97 118 VAL B C 1
ATOM 2388 O O . VAL B 1 118 ? -8.719 15.891 11.391 1 97 118 VAL B O 1
ATOM 2391 N N . ASP B 1 119 ? -9.5 17.859 10.727 1 96.06 119 ASP B N 1
ATOM 2392 C CA . ASP B 1 119 ? -10.633 17.812 11.648 1 96.06 119 ASP B CA 1
ATOM 2393 C C . ASP B 1 119 ? -11.672 16.781 11.18 1 96.06 119 ASP B C 1
ATOM 2395 O O . ASP B 1 119 ? -12.227 16.031 11.984 1 96.06 119 ASP B O 1
ATOM 2399 N N . ASN B 1 120 ? -11.891 16.828 9.812 1 95.5 120 ASN B N 1
ATOM 2400 C CA . ASN B 1 120 ? -12.984 16.016 9.297 1 95.5 120 ASN B CA 1
ATOM 2401 C C . ASN B 1 120 ? -12.758 15.633 7.836 1 95.5 120 ASN B C 1
ATOM 2403 O O . ASN B 1 120 ? -12.312 16.453 7.035 1 95.5 120 ASN B O 1
ATOM 2407 N N . LEU B 1 121 ? -13 14.352 7.512 1 96 121 LEU B N 1
ATOM 2408 C CA . LEU B 1 121 ? -12.844 13.867 6.145 1 96 121 LEU B CA 1
ATOM 2409 C C . LEU B 1 121 ? -14.203 13.672 5.48 1 96 121 LEU B C 1
ATOM 2411 O O . LEU B 1 121 ? -14.281 13.227 4.332 1 96 121 LEU B O 1
ATOM 2415 N N . MET B 1 122 ? -15.25 14.016 6.156 1 92.94 122 MET B N 1
ATOM 2416 C CA . MET B 1 122 ? -16.594 13.82 5.602 1 92.94 122 MET B CA 1
ATOM 2417 C C . MET B 1 122 ? -17.312 15.148 5.426 1 92.94 122 MET B C 1
ATOM 2419 O O . MET B 1 122 ? -18.469 15.188 5.02 1 92.94 122 MET B O 1
ATOM 2423 N N . ASP B 1 123 ? -16.656 16.234 5.785 1 91.5 123 ASP B N 1
ATOM 2424 C CA . ASP B 1 123 ? -17.172 17.594 5.625 1 91.5 123 ASP B CA 1
ATOM 2425 C C . ASP B 1 123 ? -16.047 18.578 5.301 1 91.5 123 ASP B C 1
ATOM 2427 O O . ASP B 1 123 ? -14.875 18.297 5.559 1 91.5 123 ASP B O 1
ATOM 2431 N N . GLY B 1 124 ? -16.438 19.719 4.688 1 92.44 124 GLY B N 1
ATOM 2432 C CA . GLY B 1 124 ? -15.461 20.734 4.289 1 92.44 124 GLY B CA 1
ATOM 2433 C C . GLY B 1 124 ? -15.547 21.094 2.818 1 92.44 124 GLY B C 1
ATOM 2434 O O . GLY B 1 124 ? -16.641 21.172 2.258 1 92.44 124 GLY B O 1
ATOM 2435 N N . ILE B 1 125 ? -14.352 21.328 2.244 1 92.75 125 ILE B N 1
ATOM 2436 C CA . ILE B 1 125 ? -14.344 21.766 0.851 1 92.75 125 ILE B CA 1
ATOM 2437 C C . ILE B 1 125 ? -14.617 20.562 -0.063 1 92.75 125 ILE B C 1
ATOM 2439 O O . ILE B 1 125 ? -14.312 19.422 0.291 1 92.75 125 ILE B O 1
ATOM 2443 N N . GLN B 1 126 ? -15.148 20.922 -1.147 1 95 126 GLN B N 1
ATOM 2444 C CA . GLN B 1 126 ? -15.445 19.906 -2.145 1 95 126 GLN B CA 1
ATOM 2445 C C . GLN B 1 126 ? -14.289 19.734 -3.119 1 95 126 GLN B C 1
ATOM 2447 O O . GLN B 1 126 ? -13.812 20.703 -3.707 1 95 126 GLN B O 1
ATOM 2452 N N . LEU B 1 127 ? -13.836 18.438 -3.27 1 95.44 127 LEU B N 1
ATOM 2453 C CA . LEU B 1 127 ? -12.695 18.125 -4.125 1 95.44 127 LEU B CA 1
ATOM 2454 C C . LEU B 1 127 ? -13.078 17.062 -5.164 1 95.44 127 LEU B C 1
ATOM 2456 O O . LEU B 1 127 ? -13.805 16.125 -4.855 1 95.44 127 LEU B O 1
ATOM 2460 N N . GLU B 1 128 ? -12.68 17.297 -6.305 1 96.38 128 GLU B N 1
ATOM 2461 C CA . GLU B 1 128 ? -12.773 16.297 -7.363 1 96.38 128 GLU B CA 1
ATOM 2462 C C . GLU B 1 128 ? -11.445 15.57 -7.555 1 96.38 128 GLU B C 1
ATOM 2464 O O . GLU B 1 128 ? -10.398 16.203 -7.66 1 96.38 128 GLU B O 1
ATOM 2469 N N . LEU B 1 129 ? -11.531 14.25 -7.574 1 95.19 129 LEU B N 1
ATOM 2470 C CA . LEU B 1 129 ? -10.344 13.414 -7.715 1 95.19 129 LEU B CA 1
ATOM 2471 C C . LEU B 1 129 ? -10.367 12.648 -9.031 1 95.19 129 LEU B C 1
ATOM 2473 O O . LEU B 1 129 ? -11.422 12.164 -9.453 1 95.19 129 LEU B O 1
ATOM 2477 N N . MET B 1 130 ? -9.242 12.586 -9.672 1 92.31 130 MET B N 1
ATOM 2478 C CA . MET B 1 130 ? -9.055 11.773 -10.875 1 92.31 130 MET B CA 1
ATOM 2479 C C . MET B 1 130 ? -7.707 11.055 -10.836 1 92.31 130 MET B C 1
ATOM 2481 O O . MET B 1 130 ? -6.723 11.602 -10.336 1 92.31 130 MET B O 1
ATOM 2485 N N . GLY B 1 131 ? -7.75 9.859 -11.383 1 86.19 131 GLY B N 1
ATOM 2486 C CA . GLY B 1 131 ? -6.512 9.102 -11.453 1 86.19 131 GLY B CA 1
ATOM 2487 C C . GLY B 1 131 ? -6.711 7.609 -11.258 1 86.19 131 GLY B C 1
ATOM 2488 O O . GLY B 1 131 ? -7.844 7.145 -11.133 1 86.19 131 GLY B O 1
ATOM 2489 N N . PRO B 1 132 ? -5.711 6.859 -11.242 1 79.31 132 PRO B N 1
ATOM 2490 C CA . PRO B 1 132 ? -5.812 5.414 -11.016 1 79.31 132 PRO B CA 1
ATOM 2491 C C . PRO B 1 132 ? -6.578 5.074 -9.734 1 79.31 132 PRO B C 1
ATOM 2493 O O . PRO B 1 132 ? -6.406 5.742 -8.711 1 79.31 132 PRO B O 1
ATOM 2496 N N . GLY B 1 133 ? -7.406 3.98 -9.938 1 81.69 133 GLY B N 1
ATOM 2497 C CA . GLY B 1 133 ? -8.227 3.559 -8.805 1 81.69 133 GLY B CA 1
ATOM 2498 C C . GLY B 1 133 ? -9.562 4.273 -8.742 1 81.69 133 GLY B C 1
ATOM 2499 O O . GLY B 1 133 ? -10.406 3.941 -7.906 1 81.69 133 GLY B O 1
ATOM 2500 N N . ILE B 1 134 ? -9.609 5.246 -9.68 1 84.56 134 ILE B N 1
ATOM 2501 C CA . ILE B 1 134 ? -10.852 6.004 -9.781 1 84.56 134 ILE B CA 1
ATOM 2502 C C . ILE B 1 134 ? -11.453 5.816 -11.172 1 84.56 134 ILE B C 1
ATOM 2504 O O . ILE B 1 134 ? -10.781 6.016 -12.18 1 84.56 134 ILE B O 1
ATOM 2508 N N . LYS B 1 135 ? -12.609 5.277 -11.484 1 78.19 135 LYS B N 1
ATOM 2509 C CA . LYS B 1 135 ? -13.211 5.004 -12.781 1 78.19 135 LYS B CA 1
ATOM 2510 C C . LYS B 1 135 ? -13.312 6.277 -13.617 1 78.19 135 LYS B C 1
ATOM 2512 O O . LYS B 1 135 ? -12.789 6.336 -14.734 1 78.19 135 LYS B O 1
ATOM 2517 N N . ASP B 1 136 ? -13.867 7.355 -13.164 1 82.94 136 ASP B N 1
ATOM 2518 C CA . ASP B 1 136 ? -13.977 8.633 -13.859 1 82.94 136 ASP B CA 1
ATOM 2519 C C . ASP B 1 136 ? -13.562 9.789 -12.945 1 82.94 136 ASP B C 1
ATOM 2521 O O . ASP B 1 136 ? -12.438 10.281 -13.039 1 82.94 136 ASP B O 1
ATOM 2525 N N . LYS B 1 137 ? -14.375 10.055 -12.203 1 90.12 137 LYS B N 1
ATOM 2526 C CA . LYS B 1 137 ? -14.133 11.078 -11.188 1 90.12 137 LYS B CA 1
ATOM 2527 C C . LYS B 1 137 ? -14.891 10.766 -9.898 1 90.12 137 LYS B C 1
ATOM 2529 O O . LYS B 1 137 ? -15.914 10.07 -9.93 1 90.12 137 LYS B O 1
ATOM 2534 N N . THR B 1 138 ? -14.266 11.117 -8.906 1 91.19 138 THR B N 1
ATOM 2535 C CA . THR B 1 138 ? -14.945 11.016 -7.617 1 91.19 138 THR B CA 1
ATOM 2536 C C . THR B 1 138 ? -14.898 12.344 -6.875 1 91.19 138 THR B C 1
ATOM 2538 O O . THR B 1 138 ? -13.945 13.109 -7.02 1 91.19 138 THR B O 1
ATOM 2541 N N . VAL B 1 139 ? -15.992 12.656 -6.156 1 93.38 139 VAL B N 1
ATOM 2542 C CA . VAL B 1 139 ? -16.078 13.891 -5.375 1 93.38 139 VAL B CA 1
ATOM 2543 C C . VAL B 1 139 ? -16.062 13.555 -3.885 1 93.38 139 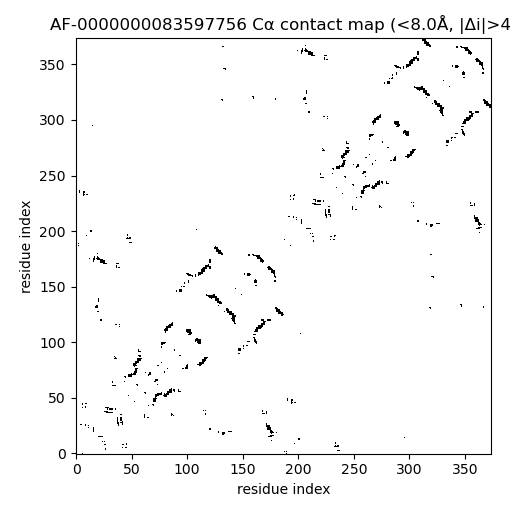VAL B C 1
ATOM 2545 O O . VAL B 1 139 ? -16.781 12.664 -3.438 1 93.38 139 VAL B O 1
ATOM 2548 N N . ILE B 1 140 ? -15.203 14.289 -3.246 1 93.31 140 ILE B N 1
ATOM 2549 C CA . ILE B 1 140 ? -15.148 14.078 -1.803 1 93.31 140 ILE B CA 1
ATOM 2550 C C . ILE B 1 140 ? -15.258 15.43 -1.087 1 93.31 140 ILE B C 1
ATOM 2552 O O . ILE B 1 140 ? -15.117 16.484 -1.709 1 93.31 140 ILE B O 1
ATOM 2556 N N . HIS B 1 141 ? -15.586 15.344 0.211 1 93.19 141 HIS B N 1
ATOM 2557 C CA . HIS B 1 141 ? -15.555 16.5 1.109 1 93.19 141 HIS B CA 1
ATOM 2558 C C . HIS B 1 141 ? -14.523 16.297 2.217 1 93.19 141 HIS B C 1
ATOM 2560 O O . HIS B 1 141 ? -14.484 15.242 2.859 1 93.19 141 HIS B O 1
ATOM 2566 N N . ALA B 1 142 ? -13.734 17.234 2.363 1 93.25 142 ALA B N 1
ATOM 2567 C CA . ALA B 1 142 ? -12.719 17.109 3.406 1 93.25 142 ALA B CA 1
ATOM 2568 C C . ALA B 1 142 ? -12.258 18.484 3.887 1 93.25 142 ALA B C 1
ATOM 2570 O O . ALA B 1 142 ? -12.18 19.438 3.096 1 93.25 142 ALA B O 1
ATOM 2571 N N . ASP B 1 143 ? -11.93 18.594 5.109 1 93.06 143 ASP B N 1
ATOM 2572 C CA . ASP B 1 143 ? -11.43 19.828 5.699 1 93.06 143 ASP B CA 1
ATOM 2573 C C . ASP B 1 143 ? -9.922 19.969 5.477 1 93.06 143 ASP B C 1
ATOM 2575 O O . ASP B 1 143 ? -9.148 19.969 6.434 1 93.06 143 ASP B O 1
ATOM 2579 N N . ILE B 1 144 ? -9.531 20.062 4.234 1 93.12 144 ILE B N 1
ATOM 2580 C CA . ILE B 1 144 ? -8.133 20.234 3.844 1 93.12 144 ILE B CA 1
ATOM 2581 C C . ILE B 1 144 ? -7.891 21.672 3.428 1 93.12 144 ILE B C 1
ATOM 2583 O O . ILE B 1 144 ? -8.656 22.25 2.646 1 93.12 144 ILE B O 1
ATOM 2587 N N . SER B 1 145 ? -6.918 22.25 3.982 1 91.62 145 SER B N 1
ATOM 2588 C CA . SER B 1 145 ? -6.66 23.656 3.695 1 91.62 145 SER B CA 1
ATOM 2589 C C . SER B 1 145 ? -6.266 23.859 2.236 1 91.62 145 SER B C 1
ATOM 2591 O O . SER B 1 145 ? -5.559 23.031 1.657 1 91.62 145 SER B O 1
ATOM 2593 N N . LYS B 1 146 ? -6.633 25.031 1.717 1 90.81 146 LYS B N 1
ATOM 2594 C CA . LYS B 1 146 ? -6.277 25.391 0.348 1 90.81 146 LYS B CA 1
ATOM 2595 C C . LYS B 1 146 ? -4.77 25.578 0.205 1 90.81 146 LYS B C 1
ATOM 2597 O O . LYS B 1 146 ? -4.195 25.266 -0.84 1 90.81 146 LYS B O 1
ATOM 2602 N N . GLY B 1 147 ? -4.219 26.094 1.229 1 93.19 147 GLY B N 1
ATOM 2603 C CA . GLY B 1 147 ? -2.777 26.281 1.236 1 93.19 147 GLY B CA 1
ATOM 2604 C C . GLY B 1 147 ? -2.01 24.984 1.042 1 93.19 147 GLY B C 1
ATOM 2605 O O . GLY B 1 147 ? -1.062 24.938 0.257 1 93.19 147 GLY B O 1
ATOM 2606 N N . PHE B 1 148 ? -2.424 23.969 1.699 1 95.31 148 PHE B N 1
ATOM 2607 C CA . PHE B 1 148 ? -1.76 22.672 1.538 1 95.31 148 PHE B CA 1
ATOM 2608 C C . PHE B 1 148 ? -1.971 22.125 0.131 1 95.31 148 PHE B C 1
ATOM 2610 O O . PHE B 1 148 ? -1.046 21.578 -0.474 1 95.31 148 PHE B O 1
ATOM 2617 N N . LEU B 1 149 ? -3.178 22.25 -0.362 1 95.12 149 LEU B N 1
ATOM 2618 C CA . LEU B 1 149 ? -3.471 21.734 -1.696 1 95.12 149 LEU B CA 1
ATOM 2619 C C . LEU B 1 149 ? -2.576 22.391 -2.74 1 95.12 149 LEU B C 1
ATOM 2621 O O . LEU B 1 149 ? -2.117 21.734 -3.676 1 95.12 149 LEU B O 1
ATOM 2625 N N . LYS B 1 150 ? -2.352 23.656 -2.561 1 94.69 150 LYS B N 1
ATOM 2626 C CA . LYS B 1 150 ? -1.458 24.375 -3.463 1 94.69 150 LYS B CA 1
ATOM 2627 C C . LYS B 1 150 ? -0.036 23.828 -3.381 1 94.69 150 LYS B C 1
ATOM 2629 O O . LYS B 1 150 ? 0.613 23.609 -4.406 1 94.69 150 LYS B O 1
ATOM 2634 N N . ILE B 1 151 ? 0.396 23.594 -2.211 1 96.25 151 ILE B N 1
ATOM 2635 C CA . ILE B 1 151 ? 1.733 23.047 -1.994 1 96.25 151 ILE B CA 1
ATOM 2636 C C . ILE B 1 151 ? 1.83 21.656 -2.613 1 96.25 151 ILE B C 1
ATOM 2638 O O . ILE B 1 151 ? 2.801 21.344 -3.309 1 96.25 151 ILE B O 1
ATOM 2642 N N . ARG B 1 152 ? 0.874 20.812 -2.359 1 96.5 152 ARG B N 1
ATOM 2643 C CA . ARG B 1 152 ? 0.845 19.469 -2.922 1 96.5 152 ARG B CA 1
ATOM 2644 C C . ARG B 1 152 ? 0.914 19.516 -4.445 1 96.5 152 ARG B C 1
ATOM 2646 O O . ARG B 1 152 ? 1.645 18.734 -5.059 1 96.5 152 ARG B O 1
ATOM 2653 N N . ASP B 1 153 ? 0.116 20.391 -5.016 1 94.62 153 ASP B N 1
ATOM 2654 C CA . ASP B 1 153 ? 0.117 20.531 -6.465 1 94.62 153 ASP B CA 1
ATOM 2655 C C . ASP B 1 153 ? 1.508 20.891 -6.98 1 94.62 153 ASP B C 1
ATOM 2657 O O . ASP B 1 153 ? 1.95 20.375 -8.008 1 94.62 153 ASP B O 1
ATOM 2661 N N . GLU B 1 154 ? 2.15 21.766 -6.305 1 95.62 154 GLU B N 1
ATOM 2662 C CA . GLU B 1 154 ? 3.492 22.188 -6.691 1 95.62 154 GLU B CA 1
ATOM 2663 C C . GLU B 1 154 ? 4.484 21.031 -6.605 1 95.62 154 GLU B C 1
ATOM 2665 O O . GLU B 1 154 ? 5.367 20.891 -7.457 1 95.62 154 GLU B O 1
ATOM 2670 N N . LEU B 1 155 ? 4.316 20.219 -5.652 1 96.06 155 LEU B N 1
ATOM 2671 C CA . LEU B 1 155 ? 5.238 19.125 -5.434 1 96.06 155 LEU B CA 1
ATOM 2672 C C . LEU B 1 155 ? 4.953 17.969 -6.398 1 96.06 155 LEU B C 1
ATOM 2674 O O . LEU B 1 155 ? 5.859 17.219 -6.77 1 96.06 155 LEU B O 1
ATOM 2678 N N . ASN B 1 156 ? 3.711 17.859 -6.812 1 94.44 156 ASN B N 1
ATOM 2679 C CA . ASN B 1 156 ? 3.293 16.719 -7.629 1 94.44 156 ASN B CA 1
ATOM 2680 C C . ASN B 1 156 ? 3.197 17.094 -9.102 1 94.44 156 ASN B C 1
ATOM 2682 O O . ASN B 1 156 ? 2.566 16.391 -9.891 1 94.44 156 ASN B O 1
ATOM 2686 N N . VAL B 1 157 ? 3.822 18.141 -9.531 1 90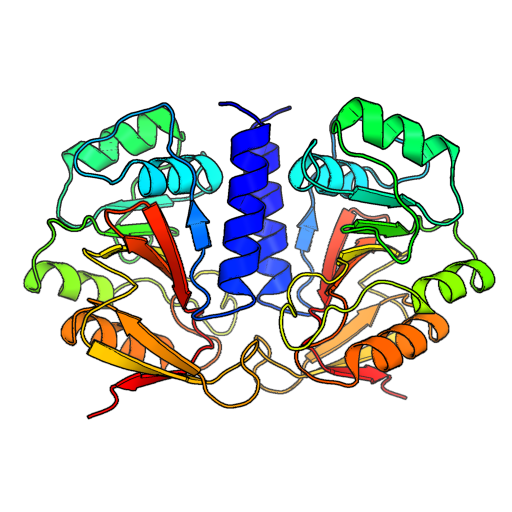.5 157 VAL B N 1
ATOM 2687 C CA . VAL B 1 157 ? 3.676 18.688 -10.875 1 90.5 157 VAL B CA 1
ATOM 2688 C C . VAL B 1 157 ? 4.332 17.766 -11.891 1 90.5 157 VAL B C 1
ATOM 2690 O O . VAL B 1 157 ? 3.863 17.641 -13.023 1 90.5 157 VAL B O 1
ATOM 2693 N N . GLU B 1 158 ? 5.379 17.062 -11.633 1 88.31 158 GLU B N 1
ATOM 2694 C CA . GLU B 1 158 ? 6.133 16.219 -12.562 1 88.31 158 GLU B CA 1
ATOM 2695 C C . GLU B 1 158 ? 5.938 14.742 -12.25 1 88.31 158 GLU B C 1
ATOM 2697 O O . GLU B 1 158 ? 6.637 14.18 -11.398 1 88.31 158 GLU B O 1
ATOM 2702 N N . TYR B 1 159 ? 5.156 14.109 -12.984 1 83.94 159 TYR B N 1
ATOM 2703 C CA . TYR B 1 159 ? 4.957 12.672 -12.805 1 83.94 159 TYR B CA 1
ATOM 2704 C C . TYR B 1 159 ? 6.234 11.906 -13.125 1 83.94 159 TYR B C 1
ATOM 2706 O O . TYR B 1 159 ? 6.906 12.188 -14.125 1 83.94 159 TYR B O 1
ATOM 2714 N N . PRO B 1 160 ? 6.57 10.898 -12.359 1 88.06 160 PRO B N 1
ATOM 2715 C CA . PRO B 1 160 ? 5.898 10.305 -11.203 1 88.06 160 PRO B CA 1
ATOM 2716 C C . PRO B 1 160 ? 6.391 10.867 -9.875 1 88.06 160 PRO B C 1
ATOM 2718 O O . PRO B 1 160 ? 6.262 10.219 -8.836 1 88.06 160 PRO B O 1
ATOM 2721 N N . LEU B 1 161 ? 6.961 12.078 -10 1 93.88 161 LEU B N 1
ATOM 2722 C CA . LEU B 1 161 ? 7.504 12.688 -8.789 1 93.88 161 LEU B CA 1
ATOM 2723 C C . LEU B 1 161 ? 6.395 13.297 -7.941 1 93.88 161 LEU B C 1
ATOM 2725 O O . LEU B 1 161 ? 5.301 13.57 -8.445 1 93.88 161 LEU B O 1
ATOM 2729 N N . GLY B 1 162 ? 6.672 13.469 -6.637 1 96.19 162 GLY B N 1
ATOM 2730 C CA . GLY B 1 162 ? 5.723 14.094 -5.73 1 96.19 162 GLY B CA 1
ATOM 2731 C C . GLY B 1 162 ? 5.648 13.406 -4.379 1 96.19 162 GLY B C 1
ATOM 2732 O O . GLY B 1 162 ? 6.488 12.562 -4.059 1 96.19 162 GLY B O 1
ATOM 2733 N N . ILE B 1 163 ? 4.645 13.781 -3.607 1 97.5 163 ILE B N 1
ATOM 2734 C CA . ILE B 1 163 ? 4.48 13.242 -2.26 1 97.5 163 ILE B CA 1
ATOM 2735 C C . ILE B 1 163 ? 3.158 12.484 -2.162 1 97.5 163 ILE B C 1
ATOM 2737 O O . ILE B 1 163 ? 2.193 12.812 -2.859 1 97.5 163 ILE B O 1
ATOM 2741 N N . ASP B 1 164 ? 3.143 11.477 -1.344 1 97.44 164 ASP B N 1
ATOM 2742 C CA . ASP B 1 164 ? 1.931 10.758 -0.967 1 97.44 164 ASP B CA 1
ATOM 2743 C C . ASP B 1 164 ? 1.38 11.266 0.363 1 97.44 164 ASP B C 1
ATOM 2745 O O . ASP B 1 164 ? 2.143 11.672 1.241 1 97.44 164 ASP B O 1
ATOM 2749 N N . VAL B 1 165 ? 0.052 11.18 0.455 1 98.38 165 VAL B N 1
ATOM 2750 C CA . VAL B 1 165 ? -0.527 11.727 1.68 1 98.38 165 VAL B CA 1
ATOM 2751 C C . VAL B 1 165 ? -1.574 10.758 2.229 1 98.38 165 VAL B C 1
ATOM 2753 O O . VAL B 1 165 ? -2.418 10.258 1.481 1 98.38 165 VAL B O 1
ATOM 2756 N N . LEU B 1 166 ? -1.479 10.5 3.467 1 98.62 166 LEU B N 1
ATOM 2757 C CA . LEU B 1 166 ? -2.533 9.859 4.246 1 98.62 166 LEU B CA 1
ATOM 2758 C C . LEU B 1 166 ? -3.166 10.844 5.223 1 98.62 166 LEU B C 1
ATOM 2760 O O . LEU B 1 166 ? -2.514 11.289 6.168 1 98.62 166 LEU B O 1
ATOM 2764 N N . PHE B 1 167 ? -4.434 11.172 4.98 1 98.44 167 PHE B N 1
ATOM 2765 C CA . PHE B 1 167 ? -5.176 12.031 5.895 1 98.44 167 PHE B CA 1
ATOM 2766 C C . PHE B 1 167 ? -5.84 11.211 6.992 1 98.44 167 PHE B C 1
ATOM 2768 O O . PHE B 1 167 ? -6.367 10.125 6.73 1 98.44 167 PHE B O 1
ATOM 2775 N N . ILE B 1 168 ? -5.824 11.75 8.141 1 98.56 168 ILE B N 1
ATOM 2776 C CA . ILE B 1 168 ? -6.461 11.117 9.289 1 98.56 168 ILE B CA 1
ATOM 2777 C C . ILE B 1 168 ? -7.281 12.148 10.055 1 98.56 168 ILE B C 1
ATOM 2779 O O . ILE B 1 168 ? -6.77 13.211 10.422 1 98.56 168 ILE B O 1
ATOM 2783 N N . ASP B 1 169 ? -8.547 11.852 10.32 1 97.94 169 ASP B N 1
ATOM 2784 C CA . ASP B 1 169 ? -9.359 12.867 10.984 1 97.94 169 ASP B CA 1
ATOM 2785 C C . ASP B 1 169 ? -9.602 12.508 12.445 1 97.94 169 ASP B C 1
ATOM 2787 O O . ASP B 1 169 ? -9.18 11.445 12.906 1 97.94 169 ASP B O 1
ATOM 2791 N N . ARG B 1 170 ? -10.234 13.375 13.195 1 95.94 170 ARG B N 1
ATOM 2792 C CA . ARG B 1 170 ? -10.398 13.281 14.641 1 95.94 170 ARG B CA 1
ATOM 2793 C C . ARG B 1 170 ? -11.312 12.117 15.016 1 95.94 170 ARG B C 1
ATOM 2795 O O . ARG B 1 170 ? -11.281 11.633 16.141 1 95.94 170 ARG B O 1
ATOM 2802 N N . ASN B 1 171 ? -12.133 11.672 14.109 1 96.5 171 ASN B N 1
ATOM 2803 C CA . ASN B 1 171 ? -13.094 10.602 14.391 1 96.5 171 ASN B CA 1
ATOM 2804 C C . ASN B 1 171 ? -12.523 9.234 14.039 1 96.5 171 ASN B C 1
ATOM 2806 O O . ASN B 1 171 ? -13.203 8.219 14.195 1 96.5 171 ASN B O 1
ATOM 2810 N N . GLY B 1 172 ? -11.305 9.211 13.516 1 97.25 172 GLY B N 1
ATOM 2811 C CA . GLY B 1 172 ? -10.617 7.953 13.289 1 97.25 172 GLY B CA 1
ATOM 2812 C C . GLY B 1 172 ? -10.727 7.461 11.852 1 97.25 172 GLY B C 1
ATOM 2813 O O . GLY B 1 172 ? -10.492 6.281 11.578 1 97.25 172 GLY B O 1
ATOM 2814 N N . TYR B 1 173 ? -11.133 8.336 10.984 1 97.44 173 TYR B N 1
ATOM 2815 C CA . TYR B 1 173 ? -11.219 7.973 9.57 1 97.44 173 TYR B CA 1
ATOM 2816 C C . TYR B 1 173 ? -9.953 8.398 8.828 1 97.44 173 TYR B C 1
ATOM 2818 O O . TYR B 1 173 ? -9.32 9.391 9.18 1 97.44 173 TYR B O 1
ATOM 2826 N N . GLY B 1 174 ? -9.562 7.602 7.848 1 97.94 174 GLY B N 1
ATOM 2827 C CA . GLY B 1 174 ? -8.406 7.883 7.004 1 97.94 174 GLY B CA 1
ATOM 2828 C C . GLY B 1 174 ? -8.734 7.875 5.523 1 97.94 174 GLY B C 1
ATOM 2829 O O . GLY B 1 174 ? -9.672 7.199 5.094 1 97.94 174 GLY B O 1
ATOM 2830 N N . MET B 1 175 ? -8.008 8.594 4.77 1 97.56 175 MET B N 1
ATOM 2831 C CA . MET B 1 175 ? -8.094 8.656 3.312 1 97.56 175 MET B CA 1
ATOM 2832 C C . MET B 1 175 ? -6.738 9.016 2.707 1 97.56 175 MET B C 1
ATOM 2834 O O . MET B 1 175 ? -5.996 9.82 3.268 1 97.56 175 MET B O 1
ATOM 2838 N N . ALA B 1 176 ? -6.453 8.414 1.566 1 97.5 176 ALA B N 1
ATOM 2839 C CA . ALA B 1 176 ? -5.137 8.672 0.984 1 97.5 176 ALA B CA 1
ATOM 2840 C C . ALA B 1 176 ? -5.262 9.391 -0.357 1 97.5 176 ALA B C 1
ATOM 2842 O O . ALA B 1 176 ? -6.262 9.234 -1.061 1 97.5 176 ALA B O 1
ATOM 2843 N N . LEU B 1 177 ? -4.328 10.18 -0.651 1 96.56 177 LEU B N 1
ATOM 2844 C CA . LEU B 1 177 ? -4.102 10.781 -1.957 1 96.56 177 LEU B CA 1
ATOM 2845 C C . LEU B 1 177 ? -2.688 10.5 -2.449 1 96.56 177 LEU B C 1
ATOM 2847 O O . LEU B 1 177 ? -1.761 11.266 -2.152 1 96.56 177 LEU B O 1
ATOM 2851 N N . PRO B 1 178 ? -2.549 9.438 -3.193 1 95.38 178 PRO B N 1
ATOM 2852 C CA . PRO B 1 178 ? -1.239 9.188 -3.799 1 95.38 178 PRO B CA 1
ATOM 2853 C C . PRO B 1 178 ? -0.795 10.32 -4.723 1 95.38 178 PRO B C 1
ATOM 2855 O O . PRO B 1 178 ? -1.627 11.102 -5.191 1 95.38 178 PRO B O 1
ATOM 2858 N N . ARG B 1 179 ? 0.455 10.406 -4.988 1 94.88 179 ARG B N 1
ATOM 2859 C CA . ARG B 1 179 ? 1.04 11.477 -5.781 1 94.88 179 ARG B CA 1
ATOM 2860 C C . ARG B 1 179 ? 0.51 11.461 -7.211 1 94.88 179 ARG B C 1
ATOM 2862 O O . ARG B 1 179 ? 0.563 12.469 -7.914 1 94.88 179 ARG B O 1
ATOM 2869 N N . THR B 1 180 ? -0.119 10.352 -7.586 1 90.31 180 THR B N 1
ATOM 2870 C CA . THR B 1 180 ? -0.599 10.203 -8.961 1 90.31 180 THR B CA 1
ATOM 2871 C C . THR B 1 180 ? -2.049 10.672 -9.07 1 90.31 180 THR B C 1
ATOM 2873 O O . THR B 1 180 ? -2.605 10.711 -10.172 1 90.31 180 THR B O 1
ATOM 2876 N N . THR B 1 181 ? -2.689 10.961 -7.984 1 92.62 181 THR B N 1
ATOM 2877 C CA . THR B 1 181 ? -4.074 11.414 -7.992 1 92.62 181 THR B CA 1
ATOM 2878 C C . THR B 1 181 ? -4.148 12.914 -8.281 1 92.62 181 THR B C 1
ATOM 2880 O O . THR B 1 181 ? -3.518 13.711 -7.586 1 92.62 181 THR B O 1
ATOM 2883 N N . LYS B 1 182 ? -4.875 13.273 -9.25 1 92.88 182 LYS B N 1
ATOM 2884 C CA . LYS B 1 182 ? -5.16 14.68 -9.516 1 92.88 182 LYS B CA 1
ATOM 2885 C C . LYS B 1 182 ? -6.289 15.188 -8.625 1 92.88 182 LYS B C 1
ATOM 2887 O O . LYS B 1 182 ? -7.305 14.516 -8.453 1 92.88 182 LYS B O 1
ATOM 2892 N N . VAL B 1 183 ? -6.082 16.359 -8.047 1 94.31 183 VAL B N 1
ATOM 2893 C CA . VAL B 1 183 ? -7.047 16.938 -7.125 1 94.31 183 VAL B CA 1
ATOM 2894 C C . VAL B 1 183 ? -7.43 18.344 -7.59 1 94.31 183 VAL B C 1
ATOM 2896 O O . VAL B 1 183 ? -6.559 19.172 -7.84 1 94.31 183 VAL B O 1
ATOM 2899 N N . THR B 1 184 ? -8.648 18.562 -7.746 1 92.19 184 THR B N 1
ATOM 2900 C CA . THR B 1 184 ? -9.148 19.891 -8.117 1 92.19 184 THR B CA 1
ATOM 2901 C C . THR B 1 184 ? -10.258 20.328 -7.176 1 92.19 184 THR B C 1
ATOM 2903 O O . THR B 1 184 ? -11.125 19.531 -6.809 1 92.19 184 THR B O 1
ATOM 2906 N N . GLU B 1 185 ? -10.172 21.5 -6.684 1 90.38 185 GLU B N 1
ATOM 2907 C CA . GLU B 1 185 ? -11.266 22.062 -5.902 1 90.38 185 GLU B CA 1
ATOM 2908 C C . GLU B 1 185 ? -12.469 22.391 -6.789 1 90.38 185 GLU B C 1
ATOM 2910 O O . GLU B 1 185 ? -12.32 22.938 -7.879 1 90.38 185 GLU B O 1
ATOM 2915 N N . VAL B 1 186 ? -13.578 21.844 -6.277 1 84.75 186 VAL B N 1
ATOM 2916 C CA . VAL B 1 186 ? -14.805 22.125 -7.031 1 84.75 186 VAL B CA 1
ATOM 2917 C C . VAL B 1 186 ? -15.562 23.281 -6.375 1 84.75 186 VAL B C 1
ATOM 2919 O O . VAL B 1 186 ? -15.711 23.312 -5.152 1 84.75 186 VAL B O 1
ATOM 2922 N N . LYS B 1 187 ? -15.742 24.469 -7.129 1 67.62 187 LYS B N 1
ATOM 2923 C CA . LYS B 1 187 ? -16.484 25.672 -6.754 1 67.62 187 LYS B CA 1
ATOM 2924 C C . LYS B 1 187 ? -17.969 25.375 -6.602 1 67.62 187 LYS B C 1
ATOM 2926 O O . LYS B 1 187 ? -18.531 24.578 -7.363 1 67.62 187 LYS B O 1
#

Foldseek 3Di:
DPPVLLVVQVVVVVVQAQAFLDKDFHDAAPDDQPPAARRLLSNLQNPAACVFEEEEFPDPPSVVVSCVRHVYHYDQQLQGQEYEYGQPDDLVRLVSNLNFFFADPVGRSSGHEYEHEFADFQAAFKKWKDFHNDPGIDITHGNDDPSNVVSQCVQLVDPPTGYKYWYAHNVRMIHIDHSGMDMDTDD/DPPVLLVVQVVVVVVQAQAFLDKDFHDAAPDDQPPAGRRLLSVLQNPAACVFEEEEFPDPPSVVVSCVRHVYHYDQQLQGQEYEYGQVHDLVRLVSNLNFFFADPVGRSSGHEYEHEFADFQAAFKKWKDFHNDPGIDITHGNDDPSNVVSQCVQLVDPPTGYKYWYAHNVRMIHIDHSGMDMDTDD

Sequence (374 aa):
MDEHRTQRTFRKILEAMTFPGKILQLEQSPNELSPLYSQTVLVCQTLLDGEVTYAVIGEKKVGQSIQAYTGSHEAKVEEADFIIIPNTVCSDEIAHLKVAKKGNLLDPQKSATLFFEVDNLMDGIQLELMGPGIKDKTVIHADISKGFLKIRDELNVEYPLGIDVLFIDRNGYGMALPRTTKVTEVKMDEHRTQRTFRKILEAMTFPGKILQLEQSPNELSPLYSQTVLVCQTLLDGEVTYAVIGEKKVGQSIQAYTGSHEAKVEEADFIIIPNTVCSDEIAHLKVAKKGNLLDPQKSATLFFEVDNLMDGIQLELMGPGIKDKTVIHADISKGFLKIRDELNVEYPLGIDVLFIDRNGYGMALPRTTKVTEVK

Organism: NCBI:txid1368476